Protein AF-A0A8T4JG87-F1 (afdb_monomer_lite)

Foldseek 3Di:
DQDPVNLVVVLVVQLVVLVVVLVVCVVVVHDNVVSVVVSVVSNVVSVVVSVVVVVVVVVVVVVVVVVVVVVVVPDDDDDDDDPDPPPVVVVVVVVVVVVVVVVVVVVVVVVVVVVVVVVPPVVVVVVVVVVVVVVVVVVVVVVVVVVVVVVVVVVVVVVVVVVVVVVVVVVVVVVVVVVVVVVVVVVVVVVVVVVVVVVVVVVVVVVPD

Radius of gyration: 53.45 Å; chains: 1; bounding box: 125×51×147 Å

pLDDT: mean 77.95, std 14.45, range [36.31, 95.88]

Structure (mmCIF, N/CA/C/O backbone):
data_AF-A0A8T4JG87-F1
#
_entry.id   AF-A0A8T4JG87-F1
#
loop_
_atom_site.group_PDB
_atom_site.id
_atom_site.type_symbol
_atom_site.label_atom_id
_atom_site.label_alt_id
_atom_site.label_comp_id
_atom_site.label_asym_id
_atom_site.label_entity_id
_atom_site.label_seq_id
_atom_site.pdbx_PDB_ins_code
_atom_site.Cartn_x
_atom_site.Cartn_y
_atom_site.Cartn_z
_atom_site.occupancy
_atom_site.B_iso_or_equiv
_atom_site.auth_seq_id
_atom_site.auth_comp_id
_atom_site.auth_asym_id
_atom_site.auth_atom_id
_atom_site.pdbx_PDB_model_num
ATOM 1 N N . MET A 1 1 ? -28.260 -13.751 35.142 1.00 73.94 1 MET A N 1
ATOM 2 C CA . MET A 1 1 ? -27.152 -13.097 34.412 1.00 73.94 1 MET A CA 1
ATOM 3 C C . MET A 1 1 ? -27.281 -13.589 32.989 1.00 73.94 1 MET A C 1
ATOM 5 O O . MET A 1 1 ? -27.397 -14.799 32.862 1.00 73.94 1 MET A O 1
ATOM 9 N N . GLU A 1 2 ? -27.329 -12.703 31.992 1.00 79.88 2 GLU A N 1
ATOM 10 C CA . GLU A 1 2 ? -27.481 -13.132 30.592 1.00 79.88 2 GLU A CA 1
ATOM 11 C C . GLU A 1 2 ? -26.345 -14.099 30.206 1.00 79.88 2 GLU A C 1
ATOM 13 O O . GLU A 1 2 ? -25.197 -13.883 30.621 1.00 79.88 2 GLU A O 1
ATOM 18 N N . THR A 1 3 ? -26.649 -15.174 29.477 1.00 89.06 3 THR A N 1
ATOM 19 C CA . THR A 1 3 ? -25.626 -16.069 28.904 1.00 89.06 3 THR A CA 1
ATOM 20 C C . THR A 1 3 ? -25.029 -15.462 27.633 1.00 89.06 3 THR A C 1
ATOM 22 O O . THR A 1 3 ? -25.531 -14.471 27.107 1.00 89.06 3 THR A O 1
ATOM 25 N N . ILE A 1 4 ? -23.915 -16.020 27.142 1.00 88.44 4 ILE A N 1
ATOM 26 C CA . ILE A 1 4 ? -23.338 -15.548 25.874 1.00 88.44 4 ILE A CA 1
ATOM 27 C C . ILE A 1 4 ? -24.292 -15.820 24.703 1.00 88.44 4 ILE A C 1
ATOM 29 O O . ILE A 1 4 ? -24.484 -14.942 23.872 1.00 88.44 4 ILE A O 1
ATOM 33 N N . GLU A 1 5 ? -24.961 -16.973 24.733 1.00 90.69 5 GLU A N 1
ATOM 34 C CA . GLU A 1 5 ? -25.975 -17.396 23.763 1.00 90.69 5 GLU A CA 1
ATOM 35 C C . GLU A 1 5 ? -27.157 -16.420 23.750 1.00 90.69 5 GLU A C 1
ATOM 37 O O . GLU A 1 5 ? -27.532 -15.925 22.697 1.00 90.69 5 GLU A O 1
ATOM 42 N N . GLU A 1 6 ? -27.672 -16.018 24.917 1.00 90.62 6 GLU A N 1
ATOM 43 C CA . GLU A 1 6 ? -28.763 -15.036 25.008 1.00 90.62 6 GLU A CA 1
ATOM 44 C C . GLU A 1 6 ? -28.371 -13.652 24.454 1.00 90.62 6 GLU A C 1
ATOM 46 O O . GLU A 1 6 ? -29.214 -12.928 23.916 1.00 90.62 6 GLU A O 1
ATOM 51 N N . ILE A 1 7 ? -27.098 -13.257 24.587 1.00 89.94 7 ILE A N 1
ATOM 52 C CA . ILE A 1 7 ? -26.582 -11.986 24.055 1.00 89.94 7 ILE A CA 1
ATOM 53 C C . ILE A 1 7 ? -26.442 -12.057 22.528 1.00 89.94 7 ILE A C 1
ATOM 55 O O . ILE A 1 7 ? -26.769 -11.080 21.849 1.00 89.94 7 ILE A O 1
ATOM 59 N N . GLU A 1 8 ? -25.972 -13.187 21.998 1.00 90.12 8 GLU A N 1
ATOM 60 C CA . GLU A 1 8 ? -25.864 -13.441 20.557 1.00 90.12 8 GLU A CA 1
ATOM 61 C C . GLU A 1 8 ? -27.253 -13.532 19.913 1.00 90.12 8 GLU A C 1
ATOM 63 O O . GLU A 1 8 ? -27.534 -12.772 18.990 1.00 90.12 8 GLU A O 1
ATOM 68 N N . GLU A 1 9 ? -28.175 -14.316 20.476 1.00 93.12 9 GLU A N 1
ATOM 69 C CA . GLU A 1 9 ? -29.567 -14.417 20.012 1.00 93.12 9 GLU A CA 1
ATOM 70 C C . GLU A 1 9 ? -30.310 -13.076 20.059 1.00 93.12 9 GLU A C 1
ATOM 72 O O . GLU A 1 9 ? -31.199 -12.799 19.248 1.00 93.12 9 GLU A O 1
ATOM 77 N N . PHE A 1 10 ? -30.016 -12.232 21.053 1.00 93.00 10 PHE A N 1
ATOM 78 C CA . PHE A 1 10 ? -30.568 -10.882 21.100 1.00 93.00 10 PHE A CA 1
ATOM 79 C C . PHE A 1 10 ? -30.046 -10.036 19.935 1.00 93.00 10 PHE A C 1
ATOM 81 O O . PHE A 1 10 ? -30.825 -9.324 19.305 1.00 93.00 10 PHE A O 1
ATOM 88 N N . TYR A 1 11 ? -28.744 -10.110 19.652 1.00 92.50 11 TYR A N 1
ATOM 89 C CA . TYR A 1 11 ? -28.126 -9.356 18.567 1.00 92.50 11 TYR A CA 1
ATOM 90 C C . TYR A 1 11 ? -28.608 -9.833 17.196 1.00 92.50 11 TYR A C 1
ATOM 92 O O . TYR A 1 11 ? -28.991 -9.005 16.377 1.00 92.50 11 TYR A O 1
ATOM 100 N N . GLU A 1 12 ? -28.682 -11.143 16.967 1.00 93.62 12 GLU A N 1
ATOM 101 C CA . GLU A 1 12 ? -29.196 -11.715 15.718 1.00 93.62 12 GLU A CA 1
ATOM 102 C C . GLU A 1 12 ? -30.630 -11.259 15.435 1.00 93.62 12 GLU A C 1
ATOM 104 O O . GLU A 1 12 ? -30.904 -10.729 14.359 1.00 93.62 12 GLU A O 1
ATOM 109 N N . ARG A 1 13 ? -31.525 -11.343 16.428 1.00 94.81 13 ARG A N 1
ATOM 110 C CA . ARG A 1 13 ? -32.905 -10.845 16.289 1.00 94.81 13 ARG A CA 1
ATOM 111 C C . ARG A 1 13 ? -32.970 -9.349 15.992 1.00 94.81 13 ARG A C 1
ATOM 113 O O . ARG A 1 13 ? -33.841 -8.909 15.245 1.00 94.81 13 ARG A O 1
ATOM 120 N N . ASP A 1 14 ? -32.087 -8.558 16.592 1.00 94.12 14 ASP A N 1
ATOM 121 C CA . ASP A 1 14 ? -32.042 -7.113 16.368 1.00 94.12 14 ASP A CA 1
ATOM 122 C C . ASP A 1 14 ? -31.595 -6.797 14.931 1.00 94.12 14 ASP A C 1
ATOM 124 O O . ASP A 1 14 ? -32.221 -5.980 14.258 1.00 94.12 14 ASP A O 1
ATOM 128 N N . ILE A 1 15 ? -30.589 -7.512 14.414 1.00 94.88 15 ILE A N 1
ATOM 129 C CA . ILE A 1 15 ? -30.143 -7.400 13.018 1.00 94.88 15 ILE A CA 1
ATOM 130 C C . ILE A 1 15 ? -31.241 -7.835 12.046 1.00 94.88 15 ILE A C 1
ATOM 132 O O . ILE A 1 15 ? -31.547 -7.089 11.118 1.00 94.88 15 ILE A O 1
ATOM 136 N N . GLU A 1 16 ? -31.901 -8.970 12.285 1.00 95.31 16 GLU A N 1
ATOM 137 C CA . GLU A 1 16 ? -33.008 -9.431 11.439 1.00 95.31 16 GLU A CA 1
ATOM 138 C C . GLU A 1 16 ? -34.152 -8.412 11.361 1.00 95.31 16 GLU A C 1
ATOM 140 O O . GLU A 1 16 ? -34.754 -8.220 10.302 1.00 95.31 16 GLU A O 1
ATOM 145 N N . ASN A 1 17 ? -34.470 -7.747 12.473 1.00 95.88 17 ASN A N 1
ATOM 146 C CA . ASN A 1 17 ? -35.497 -6.709 12.496 1.00 95.88 17 ASN A CA 1
ATOM 147 C C . ASN A 1 17 ? -35.063 -5.464 11.712 1.00 95.88 17 ASN A C 1
ATOM 149 O O . ASN A 1 17 ? -35.873 -4.885 10.987 1.00 95.88 17 ASN A O 1
ATOM 153 N N . ILE A 1 18 ? -33.791 -5.072 11.825 1.00 94.94 18 ILE A N 1
ATOM 154 C CA . ILE A 1 18 ? -33.221 -3.950 11.071 1.00 94.94 18 ILE A CA 1
ATOM 155 C C . ILE A 1 18 ? -33.224 -4.252 9.564 1.00 94.94 18 ILE A C 1
ATOM 157 O O . ILE A 1 18 ? -33.572 -3.376 8.769 1.00 94.94 18 ILE A O 1
ATOM 161 N N . ASP A 1 19 ? -32.896 -5.484 9.172 1.00 93.50 19 ASP A N 1
ATOM 162 C CA . ASP A 1 19 ? -32.931 -5.940 7.781 1.00 93.50 19 ASP A CA 1
ATOM 163 C C . ASP A 1 19 ? -34.359 -5.931 7.228 1.00 93.50 19 ASP A C 1
ATOM 165 O O . ASP A 1 19 ? -34.602 -5.379 6.152 1.00 93.50 19 ASP A O 1
ATOM 169 N N . LYS A 1 20 ? -35.327 -6.480 7.975 1.00 94.56 20 LYS A N 1
ATOM 170 C CA . LYS A 1 20 ? -36.750 -6.453 7.594 1.00 94.56 20 LYS A CA 1
ATOM 171 C C . LYS A 1 20 ? -37.236 -5.028 7.361 1.00 94.56 20 LYS A C 1
ATOM 173 O O . LYS A 1 20 ? -37.809 -4.745 6.312 1.00 94.56 20 LYS A O 1
ATOM 178 N N . GLU A 1 21 ? -36.944 -4.120 8.289 1.00 92.44 21 GLU A N 1
ATOM 179 C CA . GLU A 1 21 ? -37.338 -2.718 8.166 1.00 92.44 21 GLU A CA 1
ATOM 180 C C . GLU A 1 21 ? -36.670 -2.034 6.963 1.00 92.44 21 GLU A C 1
ATOM 182 O O . GLU A 1 21 ? -37.301 -1.236 6.273 1.00 92.44 21 GLU A O 1
ATOM 187 N N . PHE A 1 22 ? -35.411 -2.364 6.665 1.00 93.81 22 PHE A N 1
ATOM 188 C CA . PHE A 1 22 ? -34.720 -1.853 5.482 1.00 93.81 22 PHE A CA 1
ATOM 189 C C . PHE A 1 22 ? -35.386 -2.313 4.181 1.00 93.81 22 PHE A C 1
ATOM 191 O O . PHE A 1 22 ? -35.609 -1.497 3.283 1.00 93.81 22 PHE A O 1
ATOM 198 N N . PHE A 1 23 ? -35.737 -3.597 4.077 1.00 92.00 23 PHE A N 1
ATOM 199 C CA . PHE A 1 23 ? -36.438 -4.123 2.906 1.00 92.00 23 PHE A CA 1
ATOM 200 C C . PHE A 1 23 ? -37.853 -3.552 2.767 1.00 92.00 23 PHE A C 1
ATOM 202 O O . PHE A 1 23 ? -38.273 -3.242 1.652 1.00 92.00 23 PHE A O 1
ATOM 209 N N . GLU A 1 24 ? -38.574 -3.361 3.871 1.00 93.69 24 GLU A N 1
ATOM 210 C CA . GLU A 1 24 ? -39.881 -2.697 3.871 1.00 93.69 24 GLU A CA 1
ATOM 211 C C . GLU A 1 24 ? -39.778 -1.230 3.439 1.00 93.69 24 GLU A C 1
ATOM 213 O O . GLU A 1 24 ? -40.570 -0.770 2.617 1.00 93.69 24 GLU A O 1
ATOM 218 N N . ASP A 1 25 ? -38.780 -0.497 3.936 1.00 91.19 25 ASP A N 1
ATOM 219 C CA . ASP A 1 25 ? -38.540 0.896 3.557 1.00 91.19 25 ASP A CA 1
ATOM 220 C C . ASP A 1 25 ? -38.193 1.020 2.061 1.00 91.19 25 ASP A C 1
ATOM 222 O O . ASP A 1 25 ? -38.669 1.945 1.402 1.00 91.19 25 ASP A O 1
ATOM 226 N N . LEU A 1 26 ? -37.433 0.070 1.498 1.00 89.88 26 LEU A N 1
ATOM 227 C CA . LEU A 1 26 ? -37.159 0.010 0.056 1.00 89.88 26 LEU A CA 1
ATOM 228 C C . LEU A 1 26 ? -38.390 -0.361 -0.779 1.00 89.88 26 LEU A C 1
ATOM 230 O O . LEU A 1 26 ? -38.543 0.154 -1.883 1.00 89.88 26 LEU A O 1
ATOM 234 N N . LYS A 1 27 ? -39.256 -1.249 -0.278 1.00 90.44 27 LYS A N 1
ATOM 235 C CA . LYS A 1 27 ? -40.484 -1.672 -0.971 1.00 90.44 27 LYS A CA 1
ATOM 236 C C . LYS A 1 27 ? -41.539 -0.565 -1.018 1.00 90.44 27 LYS A C 1
ATOM 238 O O . LYS A 1 27 ? -42.327 -0.517 -1.954 1.00 90.44 27 LYS A O 1
ATOM 243 N N . ASN A 1 28 ? -41.550 0.313 -0.019 1.00 90.25 28 ASN A N 1
ATOM 244 C CA . ASN A 1 28 ? -42.475 1.442 0.084 1.00 90.25 28 ASN A CA 1
ATOM 245 C C . ASN A 1 28 ? -41.984 2.702 -0.664 1.00 90.25 28 ASN A C 1
ATOM 247 O O . ASN A 1 28 ? -42.382 3.808 -0.302 1.00 90.25 28 ASN A O 1
ATOM 251 N N . ASP A 1 29 ? -41.088 2.550 -1.651 1.00 82.19 29 ASP A N 1
ATOM 252 C CA . ASP A 1 29 ? -40.513 3.627 -2.475 1.00 82.19 29 ASP A CA 1
ATOM 253 C C . ASP A 1 29 ? -39.937 4.816 -1.675 1.00 82.19 29 ASP A C 1
ATOM 255 O O . ASP A 1 29 ? -39.902 5.957 -2.147 1.00 82.19 29 ASP A O 1
ATOM 259 N N . LYS A 1 30 ? -39.445 4.579 -0.448 1.00 83.56 30 LYS A N 1
ATOM 260 C CA . LYS A 1 30 ? -38.730 5.620 0.306 1.00 83.56 30 LYS A CA 1
ATOM 261 C C . LYS A 1 30 ? -37.400 5.932 -0.372 1.00 83.56 30 LYS A C 1
ATOM 263 O O . LYS A 1 30 ? -36.766 5.056 -0.963 1.00 83.56 30 LYS A O 1
ATOM 268 N N . ASP A 1 31 ? -36.942 7.179 -0.240 1.00 90.44 31 ASP A N 1
ATOM 269 C CA . ASP A 1 31 ? -35.676 7.602 -0.836 1.00 90.44 31 ASP A CA 1
ATOM 270 C C . ASP A 1 31 ? -34.526 6.688 -0.391 1.00 90.44 31 ASP A C 1
ATOM 272 O O . ASP A 1 31 ? -34.190 6.583 0.793 1.00 90.44 31 ASP A O 1
ATOM 276 N N . ARG A 1 32 ? -33.894 6.046 -1.375 1.00 86.31 32 ARG A N 1
ATOM 277 C CA . ARG A 1 32 ? -32.877 5.015 -1.161 1.00 86.31 32 ARG A CA 1
ATOM 278 C C . ARG A 1 32 ? -31.716 5.518 -0.306 1.00 86.31 32 ARG A C 1
ATOM 280 O O . ARG A 1 32 ? -31.177 4.751 0.490 1.00 86.31 32 ARG A O 1
ATOM 287 N N . ASN A 1 33 ? -31.329 6.786 -0.446 1.00 88.00 33 ASN A N 1
ATOM 288 C CA . ASN A 1 33 ? -30.220 7.341 0.325 1.00 88.00 33 ASN A CA 1
ATOM 289 C C . ASN A 1 33 ? -30.600 7.511 1.798 1.00 88.00 33 ASN A C 1
ATOM 291 O O . ASN A 1 33 ? -29.831 7.099 2.668 1.00 88.00 33 ASN A O 1
ATOM 295 N N . THR A 1 34 ? -31.791 8.040 2.090 1.00 89.19 34 THR A N 1
ATOM 296 C CA . THR A 1 34 ? -32.286 8.139 3.474 1.00 89.19 34 THR A CA 1
ATOM 297 C C . THR A 1 34 ? -32.433 6.770 4.140 1.00 89.19 34 THR A C 1
ATOM 299 O O . THR A 1 34 ? -31.994 6.593 5.279 1.00 89.19 34 THR A O 1
ATOM 302 N N . THR A 1 35 ? -32.944 5.775 3.413 1.00 89.50 35 THR A N 1
ATOM 303 C CA . THR A 1 35 ? -33.118 4.400 3.902 1.00 89.50 35 THR A CA 1
ATOM 304 C C . THR A 1 35 ? -31.775 3.737 4.223 1.00 89.50 35 THR A C 1
ATOM 306 O O . THR A 1 35 ? -31.617 3.124 5.279 1.00 89.50 35 THR A O 1
ATOM 309 N N . VAL A 1 36 ? -30.757 3.924 3.374 1.00 89.94 36 VAL A N 1
ATOM 310 C CA . VAL A 1 36 ? -29.397 3.407 3.619 1.00 89.94 36 VAL A CA 1
ATOM 311 C C . VAL A 1 36 ? -28.727 4.087 4.817 1.00 89.94 36 VAL A C 1
ATOM 313 O O . VAL A 1 36 ? -28.018 3.421 5.574 1.00 89.94 36 VAL A O 1
ATOM 316 N N . ILE A 1 37 ? -28.923 5.397 5.006 1.00 92.00 37 ILE A N 1
ATOM 317 C CA . ILE A 1 37 ? -28.381 6.123 6.168 1.00 92.00 37 ILE A CA 1
ATOM 318 C C . ILE A 1 37 ? -29.024 5.596 7.455 1.00 92.00 37 ILE A C 1
ATOM 320 O O . ILE A 1 37 ? -28.312 5.176 8.366 1.00 92.00 37 ILE A O 1
ATOM 324 N N . LYS A 1 38 ? -30.358 5.519 7.485 1.00 92.69 38 LYS A N 1
ATOM 325 C CA . LYS A 1 38 ? -31.128 5.008 8.625 1.00 92.69 38 LYS A CA 1
ATOM 326 C C . LYS A 1 38 ? -30.732 3.573 8.992 1.00 92.69 38 LYS A C 1
ATOM 328 O O . LYS A 1 38 ? -30.542 3.275 10.169 1.00 92.69 38 LYS A O 1
ATOM 333 N N . TYR A 1 39 ? -30.547 2.706 7.999 1.00 92.94 39 TYR A N 1
ATOM 334 C CA . TYR A 1 39 ? -30.075 1.333 8.197 1.00 92.94 39 TYR A CA 1
ATOM 335 C C . TYR A 1 39 ? -28.691 1.281 8.859 1.00 92.94 39 TYR A C 1
ATOM 337 O O . TYR A 1 39 ? -28.497 0.591 9.860 1.00 92.94 39 TYR A O 1
ATOM 345 N N . LYS A 1 40 ? -27.733 2.070 8.357 1.00 93.56 40 LYS A N 1
ATOM 346 C CA . LYS A 1 40 ? -26.382 2.143 8.935 1.00 93.56 40 LYS A CA 1
ATOM 347 C C . LYS A 1 40 ? -26.389 2.649 10.375 1.00 93.56 40 LYS A C 1
ATOM 349 O O . LYS A 1 40 ? -25.645 2.121 11.202 1.00 93.56 40 LYS A O 1
ATOM 354 N N . ASP A 1 41 ? -27.216 3.645 10.678 1.00 94.75 41 ASP A N 1
ATOM 355 C CA . ASP A 1 41 ? -27.332 4.186 12.033 1.00 94.75 41 ASP A CA 1
ATOM 356 C C . ASP A 1 41 ? -27.914 3.151 13.005 1.00 94.75 41 ASP A C 1
ATOM 358 O O . ASP A 1 41 ? -27.378 2.966 14.102 1.00 94.75 41 ASP A O 1
ATOM 362 N N . LYS A 1 42 ? -28.937 2.402 12.576 1.00 93.94 42 LYS A N 1
ATOM 363 C CA . LYS A 1 42 ? -29.530 1.314 13.367 1.00 93.94 42 LYS A CA 1
ATOM 364 C C . LYS A 1 42 ? -28.557 0.164 13.611 1.00 93.94 42 LYS A C 1
ATOM 366 O O . LYS A 1 42 ? -28.389 -0.246 14.759 1.00 93.94 42 LYS A O 1
ATOM 371 N N . LEU A 1 43 ? -27.826 -0.280 12.586 1.00 94.06 43 LEU A N 1
ATOM 372 C CA . LEU A 1 43 ? -26.763 -1.281 12.742 1.00 94.06 43 LEU A CA 1
ATOM 373 C C . LEU A 1 43 ? -25.688 -0.831 13.735 1.00 94.06 43 LEU A C 1
ATOM 375 O O . LEU A 1 43 ? -25.208 -1.616 14.555 1.00 94.06 43 LEU A O 1
ATOM 379 N N . LYS A 1 44 ? -25.290 0.442 13.680 1.00 95.06 44 LYS A N 1
ATOM 380 C CA . LYS A 1 44 ? -24.300 0.995 14.608 1.00 95.06 44 LYS A CA 1
ATOM 381 C C . LYS A 1 44 ? -24.821 0.989 16.046 1.00 95.06 44 LYS A C 1
ATOM 383 O O . LYS A 1 44 ? -24.069 0.671 16.966 1.00 95.06 44 LYS A O 1
ATOM 388 N N . GLN A 1 45 ? -26.093 1.325 16.246 1.00 94.31 45 GLN A N 1
ATOM 389 C CA . GLN A 1 45 ? -26.723 1.304 17.563 1.00 94.31 45 GLN A CA 1
ATOM 390 C C . GLN A 1 45 ? -26.843 -0.121 18.120 1.00 94.31 45 GLN A C 1
ATOM 392 O O . GLN A 1 45 ? -26.522 -0.334 19.291 1.00 94.31 45 GLN A O 1
ATOM 397 N N . SER A 1 46 ? -27.224 -1.088 17.283 1.00 93.94 46 SER A N 1
ATOM 398 C CA . SER A 1 46 ? -27.292 -2.505 17.654 1.00 93.94 46 SER A CA 1
ATOM 399 C C . SER A 1 46 ? -25.925 -3.043 18.095 1.00 93.94 46 SER A C 1
ATOM 401 O O . SER A 1 46 ? -25.784 -3.567 19.202 1.00 93.94 46 SER A O 1
ATOM 403 N N . ASN A 1 47 ? -24.873 -2.770 17.312 1.00 92.31 47 ASN A N 1
ATOM 404 C CA . ASN A 1 47 ? -23.491 -3.128 17.656 1.00 92.31 47 ASN A CA 1
ATOM 405 C C . ASN A 1 47 ? -23.046 -2.552 19.009 1.00 92.31 47 ASN A C 1
ATOM 407 O O . ASN A 1 47 ? -22.493 -3.264 19.846 1.00 92.31 47 ASN A O 1
ATOM 411 N N . LEU A 1 48 ? -23.323 -1.270 19.268 1.00 93.88 48 LEU A N 1
ATOM 412 C CA . LEU A 1 48 ? -22.984 -0.641 20.549 1.00 93.88 48 LEU A CA 1
ATOM 413 C C . LEU A 1 48 ? -23.718 -1.288 21.731 1.00 93.88 48 LEU A C 1
ATOM 415 O O . LEU A 1 48 ? -23.176 -1.358 22.837 1.00 93.88 48 LEU A O 1
ATOM 419 N N . ASN A 1 49 ? -24.956 -1.736 21.527 1.00 93.25 49 ASN A N 1
ATOM 420 C CA . ASN A 1 49 ? -25.719 -2.434 22.556 1.00 93.25 49 ASN A CA 1
ATOM 421 C C . ASN A 1 49 ? -25.148 -3.831 22.823 1.00 93.25 49 ASN A C 1
ATOM 423 O O . ASN A 1 49 ? -24.991 -4.198 23.991 1.00 9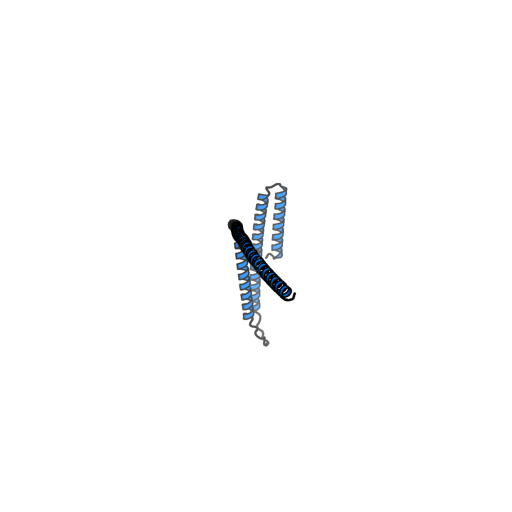3.25 49 ASN A O 1
ATOM 427 N N . TYR A 1 50 ? -24.778 -4.561 21.770 1.00 92.38 50 TYR A N 1
ATOM 428 C CA . TYR A 1 50 ? -24.103 -5.852 21.870 1.00 92.38 50 TYR A CA 1
ATOM 429 C C . TYR A 1 50 ? -22.778 -5.744 22.637 1.00 92.38 50 TYR A C 1
ATOM 431 O O . TYR A 1 50 ? -22.594 -6.420 23.649 1.00 92.38 50 TYR A O 1
ATOM 439 N N . GLU A 1 51 ? -21.900 -4.809 22.259 1.00 90.69 51 GLU A N 1
ATOM 440 C CA . GLU A 1 51 ? -20.618 -4.586 22.943 1.00 90.69 51 GLU A CA 1
ATOM 441 C C . GLU A 1 51 ? -20.797 -4.274 24.436 1.00 90.69 51 GLU A C 1
ATOM 443 O O . GLU A 1 51 ? -20.051 -4.773 25.284 1.00 90.69 51 GLU A O 1
ATOM 448 N N . LYS A 1 52 ? -21.814 -3.475 24.790 1.00 93.81 52 LYS A N 1
ATOM 449 C CA . LYS A 1 52 ? -22.132 -3.165 26.192 1.00 93.81 52 LYS A CA 1
ATOM 450 C C . LYS A 1 52 ? -22.571 -4.405 26.969 1.00 93.81 52 LYS A C 1
ATOM 452 O O . LYS A 1 52 ? -22.133 -4.578 28.109 1.00 93.81 52 LYS A O 1
ATOM 457 N N . ARG A 1 53 ? -23.443 -5.242 26.396 1.00 91.81 53 ARG A N 1
ATOM 458 C CA . ARG A 1 53 ? -23.922 -6.478 27.040 1.00 91.81 53 ARG A CA 1
ATOM 459 C C . ARG A 1 53 ? -22.789 -7.486 27.202 1.00 91.81 53 ARG A C 1
ATOM 461 O O . ARG A 1 53 ? -22.537 -7.942 28.318 1.00 91.81 53 ARG A O 1
ATOM 468 N N . LEU A 1 54 ? -22.016 -7.711 26.142 1.00 91.56 54 LEU A N 1
ATOM 469 C CA . LEU A 1 54 ? -20.845 -8.583 26.165 1.00 91.56 54 LEU A CA 1
ATOM 470 C C . LEU A 1 54 ? -19.800 -8.101 27.183 1.00 91.56 54 LEU A C 1
ATOM 472 O O . LEU A 1 54 ? -19.274 -8.887 27.971 1.00 91.56 54 LEU A O 1
ATOM 476 N N . GLY A 1 55 ? -19.544 -6.793 27.247 1.00 90.12 55 GLY A N 1
ATOM 477 C CA . GLY A 1 55 ? -18.643 -6.203 28.237 1.00 90.12 55 GLY A CA 1
ATOM 478 C C . GLY A 1 55 ? -19.091 -6.455 29.681 1.00 90.12 55 GLY A C 1
ATOM 479 O O . GLY A 1 55 ? -18.265 -6.785 30.538 1.00 90.12 55 GLY A O 1
ATOM 480 N N . LYS A 1 56 ? -20.397 -6.354 29.968 1.00 90.56 56 LYS A N 1
ATOM 481 C CA . LYS A 1 56 ? -20.958 -6.700 31.287 1.00 90.56 56 LYS A CA 1
ATOM 482 C C . LYS A 1 56 ? -20.779 -8.187 31.599 1.00 90.56 56 LYS A C 1
ATOM 484 O O . LYS A 1 56 ? -20.335 -8.515 32.701 1.00 90.56 56 LYS A O 1
ATOM 489 N N . PHE A 1 57 ? -21.058 -9.062 30.633 1.00 91.75 57 PHE A N 1
ATOM 490 C CA . PHE A 1 57 ? -20.878 -10.508 30.771 1.00 91.75 57 PHE A CA 1
ATOM 491 C C . PHE A 1 57 ? -19.426 -10.887 31.093 1.00 91.75 57 PHE A C 1
ATOM 493 O O . PHE A 1 57 ? -19.156 -11.572 32.083 1.00 91.75 57 PHE A O 1
ATOM 500 N N . LEU A 1 58 ? -18.467 -10.367 30.323 1.00 88.56 58 LEU A N 1
ATOM 501 C CA . LEU A 1 58 ? -17.043 -10.639 30.522 1.00 88.56 58 LEU A CA 1
ATOM 502 C C . LEU A 1 58 ? -16.534 -10.123 31.873 1.00 88.56 58 LEU A C 1
ATOM 504 O O . LEU A 1 58 ? -15.774 -10.812 32.559 1.00 88.56 58 LEU A O 1
ATOM 508 N N . ASN A 1 59 ? -16.970 -8.932 32.291 1.00 88.38 59 ASN A N 1
ATOM 509 C CA . ASN A 1 59 ? -16.605 -8.379 33.595 1.00 88.38 59 ASN A CA 1
ATOM 510 C C . ASN A 1 59 ? -17.124 -9.244 34.746 1.00 88.38 59 ASN A C 1
ATOM 512 O O . ASN A 1 59 ? -16.396 -9.491 35.712 1.00 88.38 59 ASN A O 1
ATOM 516 N N . TYR A 1 60 ? -18.347 -9.756 34.624 1.00 87.81 60 TYR A N 1
ATOM 517 C CA . TYR A 1 60 ? -18.906 -10.674 35.603 1.00 87.81 60 TYR A CA 1
ATOM 518 C C . TYR A 1 60 ? -18.142 -11.996 35.645 1.00 87.81 60 TYR A C 1
ATOM 520 O O . TYR A 1 60 ? -17.677 -12.372 36.720 1.00 87.81 60 TYR A O 1
ATOM 528 N N . LYS A 1 61 ? -17.887 -12.643 34.499 1.00 85.69 61 LYS A N 1
ATOM 529 C CA . LYS A 1 61 ? -17.093 -13.884 34.438 1.00 85.69 61 LYS A CA 1
ATOM 530 C C . LYS A 1 61 ? -15.698 -13.707 35.031 1.00 85.69 61 LYS A C 1
ATOM 532 O O . LYS A 1 61 ? -15.229 -14.543 35.801 1.00 85.69 61 LYS A O 1
ATOM 537 N N . LYS A 1 62 ? -15.052 -12.570 34.765 1.00 84.88 62 LYS A N 1
ATOM 538 C CA . LYS A 1 62 ? -13.765 -12.216 35.380 1.00 84.88 62 LYS A CA 1
ATOM 539 C C . LYS A 1 62 ? -13.866 -12.075 36.902 1.00 84.88 62 LYS A C 1
ATOM 541 O O . LYS A 1 62 ? -12.921 -12.426 37.609 1.00 84.88 62 LYS A O 1
A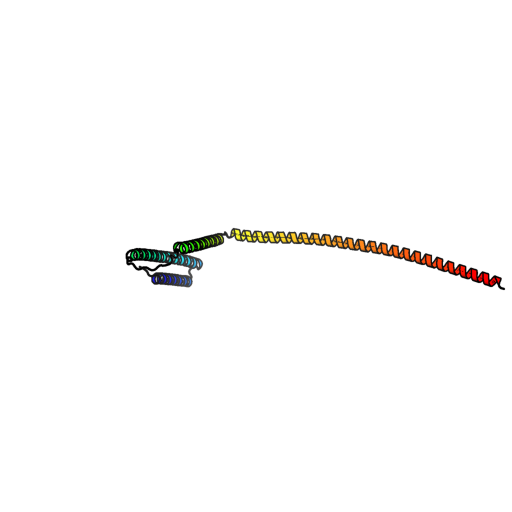TOM 546 N N . SER A 1 63 ? -14.982 -11.559 37.413 1.00 79.88 63 SER A N 1
ATOM 547 C CA . SER A 1 63 ? -15.228 -11.438 38.852 1.00 79.88 63 SER A CA 1
ATOM 548 C C . SER A 1 63 ? -15.518 -12.793 39.515 1.00 79.88 63 SER A C 1
ATOM 550 O O . SER A 1 63 ? -14.968 -13.061 40.584 1.00 79.88 63 SER A O 1
ATOM 552 N N . GLU A 1 64 ? -16.270 -13.684 38.857 1.00 77.44 64 GLU A N 1
ATOM 553 C CA . GLU A 1 64 ? -16.489 -15.069 39.303 1.00 77.44 64 GLU A CA 1
ATOM 554 C C . GLU A 1 64 ? -15.165 -15.837 39.396 1.00 77.44 64 GLU A C 1
ATOM 556 O O . GLU A 1 64 ? -14.872 -16.454 40.420 1.00 77.44 64 GLU A O 1
ATOM 561 N N . LEU A 1 65 ? -14.307 -15.719 38.375 1.00 70.69 65 LEU A N 1
ATOM 562 C CA . LEU A 1 65 ? -12.987 -16.360 38.348 1.00 70.69 65 LEU A CA 1
ATOM 563 C C . LEU A 1 65 ? -12.049 -15.863 39.460 1.00 70.69 65 LEU A C 1
ATOM 565 O O . LEU A 1 65 ? -11.202 -16.613 39.944 1.00 70.69 65 LEU A O 1
ATOM 569 N N . LYS A 1 66 ? -12.174 -14.601 39.886 1.00 69.56 66 LYS A N 1
ATOM 570 C CA . LYS A 1 66 ? -11.410 -14.078 41.032 1.00 69.56 66 LYS A CA 1
ATOM 571 C C . LYS A 1 66 ? -11.932 -14.622 42.363 1.00 69.56 66 LYS A C 1
ATOM 573 O O . LYS A 1 66 ? -11.130 -14.935 43.240 1.00 69.56 66 LYS A O 1
ATOM 578 N N . LYS A 1 67 ? -13.253 -14.768 42.509 1.00 66.94 67 LYS A N 1
ATOM 579 C CA . LYS A 1 67 ? -13.870 -15.342 43.715 1.00 66.94 67 LYS A CA 1
ATOM 580 C C . LYS A 1 67 ? -13.517 -16.824 43.884 1.00 66.94 67 LYS A C 1
ATOM 582 O O . LYS A 1 67 ? -13.153 -17.225 44.986 1.00 66.94 67 LYS A O 1
ATOM 587 N N . SER A 1 68 ? -13.517 -17.607 42.803 1.00 57.41 68 SER A N 1
ATOM 588 C CA . SER A 1 68 ? -13.135 -19.027 42.852 1.00 57.41 68 SER A CA 1
ATOM 589 C C . SER A 1 68 ? -11.649 -19.250 43.173 1.00 57.41 68 SER A C 1
ATOM 591 O O . SER A 1 68 ? -11.310 -20.204 43.874 1.00 57.41 68 SER A O 1
ATOM 593 N N . LYS A 1 69 ? -10.751 -18.346 42.748 1.00 58.81 69 LYS A N 1
ATOM 594 C CA . LYS A 1 69 ? -9.325 -18.393 43.126 1.00 58.81 69 LYS A CA 1
ATOM 595 C C . LYS A 1 69 ? -9.093 -18.126 44.619 1.00 58.81 69 LYS A C 1
ATOM 597 O O . LYS A 1 69 ? -8.279 -18.817 45.222 1.00 58.81 69 LYS A O 1
ATOM 602 N N . ASN A 1 70 ? -9.846 -17.209 45.228 1.00 52.72 70 ASN A N 1
ATOM 603 C CA . ASN A 1 70 ? -9.735 -16.914 46.664 1.00 52.72 70 ASN A CA 1
ATOM 604 C C . ASN A 1 70 ? -10.335 -18.006 47.572 1.00 52.72 70 ASN A C 1
ATOM 606 O O . ASN A 1 70 ? -9.988 -18.075 48.748 1.00 52.72 70 ASN A O 1
ATOM 610 N N . GLN A 1 71 ? -11.213 -18.873 47.055 1.00 51.00 71 GLN A N 1
ATOM 611 C CA . GLN A 1 71 ? -11.717 -20.038 47.798 1.00 51.00 71 GLN A CA 1
ATOM 612 C C . GLN A 1 71 ? -10.746 -21.229 47.777 1.00 51.00 71 GLN A C 1
ATOM 614 O O . GLN A 1 71 ? -10.664 -21.958 48.763 1.00 51.00 71 GLN A O 1
ATOM 619 N N . LYS A 1 72 ? -9.955 -21.409 46.707 1.00 48.25 72 LYS A N 1
ATOM 620 C CA . LYS A 1 72 ? -8.947 -22.485 46.633 1.00 48.25 72 LYS A CA 1
ATOM 621 C C . LYS A 1 72 ? -7.718 -22.255 47.520 1.00 48.25 72 LYS A C 1
ATOM 623 O O . LYS A 1 72 ? -7.070 -23.224 47.887 1.00 48.25 72 LYS A O 1
ATOM 628 N N . SER A 1 73 ? -7.420 -21.020 47.927 1.00 47.84 73 SER A N 1
ATOM 629 C CA . SER A 1 73 ? -6.287 -20.725 48.821 1.00 47.84 73 SER A CA 1
ATOM 630 C C . SER A 1 73 ? -6.568 -20.969 50.312 1.00 47.84 73 SER A C 1
ATOM 632 O O . SER A 1 73 ? -5.722 -20.634 51.135 1.00 47.84 73 SER A O 1
ATOM 634 N N . LYS A 1 74 ? -7.744 -21.501 50.686 1.00 44.09 74 LYS A N 1
ATOM 635 C CA . LYS A 1 74 ? -8.115 -21.740 52.096 1.00 44.09 74 LYS A CA 1
ATOM 636 C C . LYS A 1 74 ? -8.170 -23.217 52.505 1.00 44.09 74 LYS A C 1
ATOM 638 O O . LYS A 1 74 ? -8.207 -23.488 53.696 1.00 44.09 74 LYS A O 1
ATOM 643 N N . ASN A 1 75 ? -8.103 -24.148 51.551 1.00 48.62 75 ASN A N 1
ATOM 644 C CA . ASN A 1 75 ? -8.118 -25.590 51.811 1.00 48.62 75 ASN A CA 1
ATOM 645 C C . ASN A 1 75 ? -6.935 -26.263 51.108 1.00 48.62 75 ASN A C 1
ATOM 647 O O . ASN A 1 75 ? -7.103 -26.780 50.009 1.00 48.62 75 ASN A O 1
ATOM 651 N N . GLN A 1 76 ? -5.750 -26.228 51.718 1.00 44.28 76 GLN A N 1
ATOM 652 C CA . GLN A 1 76 ? -4.665 -27.182 51.453 1.00 44.28 76 GLN A CA 1
ATOM 653 C C . GLN A 1 76 ? -3.580 -27.015 52.525 1.00 44.28 76 GLN A C 1
ATOM 655 O O . GLN A 1 76 ? -2.574 -26.344 52.329 1.00 44.28 76 GLN A O 1
ATOM 660 N N . ASN A 1 77 ? -3.829 -27.615 53.685 1.00 43.81 77 ASN A N 1
ATOM 661 C CA . ASN A 1 77 ? -2.785 -28.047 54.602 1.00 43.81 77 ASN A CA 1
ATOM 662 C C . ASN A 1 77 ? -3.059 -29.528 54.832 1.00 43.81 77 ASN A C 1
ATOM 664 O O . ASN A 1 77 ? -3.984 -29.851 55.561 1.00 43.81 77 ASN A O 1
ATOM 668 N N . ASP A 1 78 ? -2.320 -30.392 54.143 1.00 36.31 78 ASP A N 1
ATOM 669 C CA . ASP A 1 78 ? -1.980 -31.714 54.653 1.00 36.31 78 ASP A CA 1
ATOM 670 C C . ASP A 1 78 ? -0.721 -32.221 53.948 1.00 36.31 78 ASP A C 1
ATOM 672 O O . ASP A 1 78 ? -0.552 -32.122 52.730 1.00 36.31 78 ASP A O 1
ATOM 676 N N . ASN A 1 79 ? 0.204 -32.682 54.784 1.00 46.28 79 ASN A N 1
ATOM 677 C CA . ASN A 1 79 ? 1.564 -33.077 54.466 1.00 46.28 79 ASN A CA 1
ATOM 678 C C . ASN A 1 79 ? 1.609 -34.360 53.631 1.00 46.28 79 ASN A C 1
ATOM 680 O O . ASN A 1 79 ? 1.099 -35.393 54.051 1.00 46.28 79 ASN A O 1
ATOM 684 N N . SER A 1 80 ? 2.364 -34.349 52.533 1.00 39.88 80 SER A N 1
ATOM 685 C CA . SER A 1 80 ? 3.198 -35.500 52.163 1.00 39.88 80 SER A CA 1
ATOM 686 C C . SER A 1 80 ? 4.336 -35.083 51.231 1.00 39.88 80 SER A C 1
ATOM 688 O O . SER A 1 80 ? 4.196 -34.252 50.335 1.00 39.88 80 SER A O 1
ATOM 690 N N . SER A 1 81 ? 5.508 -35.640 51.515 1.00 45.62 81 SER A N 1
ATOM 691 C CA . SER A 1 81 ? 6.785 -35.390 50.861 1.00 45.62 81 SER A CA 1
ATOM 692 C C . SER A 1 81 ? 6.797 -35.893 49.418 1.00 45.62 81 SER A C 1
ATOM 694 O O . SER A 1 81 ? 6.865 -37.096 49.176 1.00 45.62 81 SER A O 1
ATOM 696 N N . PHE A 1 82 ? 6.830 -34.965 48.463 1.00 37.66 82 PHE A N 1
ATOM 697 C CA . PHE A 1 82 ? 7.248 -35.234 47.092 1.00 37.66 82 PHE A CA 1
ATOM 698 C C . PHE A 1 82 ? 8.222 -34.137 46.661 1.00 37.66 82 PHE A C 1
ATOM 700 O O . PHE A 1 82 ? 7.885 -32.951 46.670 1.00 37.66 82 PHE A O 1
ATOM 707 N N . VAL A 1 83 ? 9.454 -34.516 46.314 1.00 50.16 83 VAL A N 1
ATOM 708 C CA . VAL A 1 83 ? 10.452 -33.588 45.766 1.00 50.16 83 VAL A CA 1
ATOM 709 C C . VAL A 1 83 ? 10.032 -33.247 44.339 1.00 50.16 83 VAL A C 1
ATOM 711 O O . VAL A 1 83 ? 10.455 -33.862 43.364 1.00 50.16 83 VAL A O 1
ATOM 714 N N . ILE A 1 84 ? 9.150 -32.261 44.219 1.00 45.28 84 ILE A N 1
ATOM 715 C CA . ILE A 1 84 ? 8.843 -31.605 42.956 1.00 45.28 84 ILE A CA 1
ATOM 716 C C . ILE A 1 84 ? 10.045 -30.706 42.671 1.00 45.28 84 ILE A C 1
ATOM 718 O O . ILE A 1 84 ? 10.302 -29.756 43.415 1.00 45.28 84 ILE A O 1
ATOM 722 N N . LYS A 1 85 ? 10.809 -31.007 41.610 1.00 48.75 85 LYS A N 1
ATOM 723 C CA . LYS A 1 85 ? 11.730 -30.025 41.021 1.00 48.75 85 LYS A CA 1
ATOM 724 C C . LYS A 1 85 ? 10.929 -28.738 40.856 1.00 48.75 85 LYS A C 1
ATOM 726 O O . LYS A 1 85 ? 9.972 -28.729 40.086 1.00 48.75 85 LYS A O 1
ATOM 731 N N . LYS A 1 86 ? 11.276 -27.693 41.615 1.00 50.81 86 LYS A N 1
ATOM 732 C CA . LYS A 1 86 ? 10.672 -26.367 41.484 1.00 50.81 86 LYS A CA 1
ATOM 733 C C . LYS A 1 86 ? 10.934 -25.904 40.056 1.00 50.81 86 LYS A C 1
ATOM 735 O O . LYS A 1 86 ? 12.010 -25.411 39.745 1.00 50.81 86 LYS A O 1
ATOM 740 N N . ILE A 1 87 ? 9.977 -26.141 39.168 1.00 51.81 87 ILE A N 1
ATOM 741 C CA . ILE A 1 87 ? 9.901 -25.424 37.908 1.00 51.81 87 ILE A CA 1
ATOM 742 C C . ILE A 1 87 ? 9.587 -24.000 38.346 1.00 51.81 87 ILE A C 1
ATOM 744 O O . ILE A 1 87 ? 8.554 -23.771 38.978 1.00 51.81 87 ILE A O 1
ATOM 748 N N . ASP A 1 88 ? 10.506 -23.070 38.103 1.00 53.00 88 ASP A N 1
ATOM 749 C CA . ASP A 1 88 ? 10.285 -21.654 38.373 1.00 53.00 88 ASP A CA 1
ATOM 750 C C . ASP A 1 88 ? 9.163 -21.156 37.447 1.00 53.00 88 ASP A C 1
ATOM 752 O O . ASP A 1 88 ? 9.387 -20.622 36.362 1.00 53.00 88 ASP A O 1
ATOM 756 N N . PHE A 1 89 ? 7.910 -21.343 37.876 1.00 52.16 89 PHE A N 1
ATOM 757 C CA . PHE A 1 89 ? 6.710 -20.852 37.190 1.00 52.16 89 PHE A CA 1
ATOM 758 C C . PHE A 1 89 ? 6.782 -19.337 36.937 1.00 52.16 89 PHE A C 1
ATOM 760 O O . PHE A 1 89 ? 6.224 -18.841 35.960 1.00 52.16 89 PHE A O 1
ATOM 767 N N . ASN A 1 90 ? 7.560 -18.619 37.754 1.00 59.94 90 ASN A N 1
ATOM 768 C CA . ASN A 1 90 ? 7.866 -17.202 37.592 1.00 59.94 90 ASN A CA 1
ATOM 769 C C . ASN A 1 90 ? 8.584 -16.866 36.277 1.00 59.94 90 ASN A C 1
ATOM 771 O O . ASN A 1 90 ? 8.457 -15.743 35.786 1.00 59.94 90 ASN A O 1
ATOM 775 N N . GLU A 1 91 ? 9.374 -17.778 35.713 1.00 57.44 91 GLU A N 1
ATOM 776 C CA . GLU A 1 91 ? 10.144 -17.504 34.498 1.00 57.44 91 GLU A CA 1
ATOM 777 C C . GLU A 1 91 ? 9.316 -17.763 33.232 1.00 57.44 91 GLU A C 1
ATOM 779 O O . GLU A 1 91 ? 9.346 -16.956 32.298 1.00 57.44 91 GLU A O 1
ATOM 784 N N . LEU A 1 92 ? 8.471 -18.800 33.259 1.00 59.75 92 LEU A N 1
ATOM 785 C CA . LEU A 1 92 ? 7.454 -19.075 32.238 1.00 59.75 92 LEU A CA 1
ATOM 786 C C . LEU A 1 92 ? 6.381 -17.975 32.185 1.00 59.75 92 LEU A C 1
ATOM 788 O O . LEU A 1 92 ? 6.116 -17.447 31.104 1.00 59.75 92 LEU A O 1
ATOM 792 N N . GLU A 1 93 ? 5.851 -17.530 33.332 1.00 61.12 93 GLU A N 1
ATOM 793 C CA . GLU A 1 93 ? 4.909 -16.398 33.378 1.00 61.12 93 GLU A CA 1
ATOM 794 C C . GLU A 1 93 ? 5.554 -15.105 32.861 1.00 61.12 93 GLU A C 1
ATOM 796 O O . GLU A 1 93 ? 4.941 -14.357 32.097 1.00 61.12 93 GLU A O 1
ATOM 801 N N . LYS A 1 94 ? 6.820 -14.828 33.205 1.00 69.19 94 LYS A N 1
ATOM 802 C CA . LYS A 1 94 ? 7.529 -13.647 32.684 1.00 69.19 94 LYS A CA 1
ATOM 803 C C . LYS A 1 94 ? 7.723 -13.708 31.168 1.00 69.19 94 LYS A C 1
ATOM 805 O O . LYS A 1 94 ? 7.652 -12.659 30.516 1.00 69.19 94 LYS A O 1
ATOM 810 N N . GLN A 1 95 ? 7.968 -14.888 30.596 1.00 72.12 95 GLN A N 1
ATOM 811 C CA . GLN A 1 95 ? 8.071 -15.058 29.145 1.00 72.12 95 GLN A CA 1
ATOM 812 C C . GLN A 1 95 ? 6.716 -14.896 28.449 1.00 72.12 95 GLN A C 1
ATOM 814 O O . GLN A 1 95 ? 6.639 -14.170 27.454 1.00 72.12 95 GLN A O 1
ATOM 819 N N . GLU A 1 96 ? 5.641 -15.471 28.990 1.00 74.69 96 GLU A N 1
ATOM 820 C CA . GLU A 1 96 ? 4.288 -15.284 28.454 1.00 74.69 96 GLU A CA 1
ATOM 821 C C . GLU A 1 96 ? 3.835 -13.825 28.535 1.00 74.69 96 GLU A C 1
ATOM 823 O O . GLU A 1 96 ? 3.341 -13.281 27.548 1.00 74.69 96 GLU A O 1
ATOM 828 N N . ILE A 1 97 ? 4.100 -13.134 29.648 1.00 77.00 97 ILE A N 1
ATOM 829 C CA . ILE A 1 97 ? 3.793 -11.705 29.803 1.00 77.00 97 ILE A CA 1
ATOM 830 C C . ILE A 1 97 ? 4.592 -10.861 28.799 1.00 77.00 97 ILE A C 1
ATOM 832 O O . ILE A 1 97 ? 4.060 -9.905 28.229 1.00 77.00 97 ILE A O 1
ATOM 836 N N . LYS A 1 98 ? 5.868 -11.185 28.543 1.00 79.19 98 LYS A N 1
ATOM 837 C CA . LYS A 1 98 ? 6.667 -10.499 27.510 1.00 79.19 98 LYS A CA 1
ATOM 838 C C . LYS A 1 98 ? 6.108 -10.743 26.107 1.00 79.19 98 LYS A C 1
ATOM 840 O O . LYS A 1 98 ? 6.040 -9.798 25.319 1.00 79.19 98 LYS A O 1
ATOM 845 N N . LYS A 1 99 ? 5.683 -11.972 25.808 1.00 82.62 99 LYS A N 1
ATOM 846 C CA . LYS A 1 99 ? 5.075 -12.338 24.523 1.00 82.62 99 LYS A CA 1
ATOM 847 C C . LYS A 1 99 ? 3.750 -11.601 24.313 1.00 82.62 99 LYS A C 1
ATOM 849 O O . LYS A 1 99 ? 3.606 -10.899 23.318 1.00 82.62 99 LYS A O 1
ATOM 854 N N . GLN A 1 100 ? 2.871 -11.605 25.314 1.00 79.00 100 GLN A N 1
ATOM 855 C CA . GLN A 1 100 ? 1.617 -10.848 25.298 1.00 79.00 100 GLN A CA 1
ATOM 856 C C . GLN A 1 100 ? 1.847 -9.341 25.139 1.00 79.00 100 GLN A C 1
ATOM 858 O O . GLN A 1 100 ? 1.161 -8.696 24.353 1.00 79.00 100 GLN A O 1
ATOM 863 N N . LYS A 1 101 ? 2.846 -8.756 25.816 1.00 84.12 101 LYS A N 1
ATOM 864 C CA . LYS A 1 101 ? 3.199 -7.335 25.634 1.00 84.12 101 LYS A CA 1
ATOM 865 C C . LYS A 1 101 ? 3.663 -7.031 24.208 1.00 84.12 101 LYS A C 1
ATOM 867 O O . LYS A 1 101 ? 3.279 -5.998 23.661 1.00 84.12 101 LYS A O 1
ATOM 872 N N . LYS A 1 102 ? 4.463 -7.916 23.604 1.00 87.88 102 LYS A N 1
ATOM 873 C CA . LYS A 1 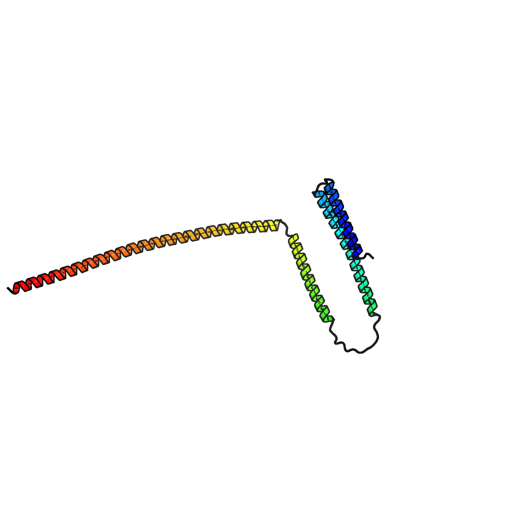102 ? 4.921 -7.787 22.213 1.00 87.88 102 LYS A CA 1
ATOM 874 C C . LYS A 1 102 ? 3.750 -7.875 21.234 1.00 87.88 102 LYS A C 1
ATOM 876 O O . LYS A 1 102 ? 3.647 -7.031 20.346 1.00 87.88 102 LYS A O 1
ATOM 881 N N . ASP A 1 103 ? 2.850 -8.831 21.432 1.00 86.50 103 ASP A N 1
ATOM 882 C CA . ASP A 1 103 ? 1.670 -9.011 20.583 1.00 86.50 103 ASP A CA 1
ATOM 883 C C . ASP A 1 103 ? 0.700 -7.832 20.724 1.00 86.50 103 ASP A C 1
ATOM 885 O O . ASP A 1 103 ? 0.214 -7.298 19.729 1.00 86.50 103 ASP A O 1
ATOM 889 N N . MET A 1 104 ? 0.514 -7.317 21.941 1.00 88.12 104 MET A N 1
ATOM 890 C CA . MET A 1 104 ? -0.326 -6.146 22.199 1.00 88.12 104 MET A CA 1
ATOM 891 C C . MET A 1 104 ? 0.285 -4.854 21.635 1.00 88.12 104 MET A C 1
ATOM 893 O O . MET A 1 104 ? -0.437 -3.978 21.155 1.00 88.12 104 MET A O 1
ATOM 897 N N . PHE A 1 105 ? 1.616 -4.731 21.637 1.00 87.94 105 PHE A N 1
ATOM 898 C CA . PHE A 1 105 ? 2.319 -3.640 20.959 1.00 87.94 105 PHE A CA 1
ATOM 899 C C . PHE A 1 105 ? 2.170 -3.733 19.437 1.00 87.94 105 PHE A C 1
ATOM 901 O O . PHE A 1 105 ? 1.841 -2.734 18.795 1.00 87.94 105 PHE A O 1
ATOM 908 N N . ARG A 1 106 ? 2.345 -4.932 18.866 1.00 88.81 106 ARG A N 1
ATOM 909 C CA . ARG A 1 106 ? 2.147 -5.191 17.435 1.00 88.81 106 ARG A CA 1
ATOM 910 C C . ARG A 1 106 ? 0.725 -4.835 17.010 1.00 88.81 106 ARG A C 1
ATOM 912 O O . ARG A 1 106 ? 0.558 -4.064 16.072 1.00 88.81 106 ARG A O 1
ATOM 919 N N . PHE A 1 107 ? -0.272 -5.293 17.761 1.00 88.75 107 PHE A N 1
ATOM 920 C CA . PHE A 1 107 ? -1.678 -4.980 17.521 1.00 88.75 107 PHE A CA 1
ATOM 921 C C . PHE A 1 107 ? -1.961 -3.473 17.605 1.00 88.75 107 PHE A C 1
ATOM 923 O O . PHE A 1 107 ? -2.635 -2.913 16.743 1.00 88.75 107 PHE A O 1
ATOM 930 N N . ARG A 1 108 ? -1.391 -2.770 18.596 1.00 86.56 108 ARG A N 1
ATOM 931 C CA . ARG A 1 108 ? -1.510 -1.303 18.701 1.00 86.56 108 ARG A CA 1
ATOM 932 C C . ARG A 1 108 ? -0.906 -0.578 17.504 1.00 86.56 108 ARG A C 1
ATOM 934 O O . ARG A 1 108 ? -1.504 0.383 17.025 1.00 86.56 108 ARG A O 1
ATOM 941 N N . MET A 1 109 ? 0.268 -1.002 17.044 1.00 85.25 109 MET A N 1
ATOM 942 C CA . MET A 1 109 ? 0.906 -0.412 15.867 1.00 85.25 109 MET A CA 1
ATOM 943 C C . MET A 1 109 ? 0.090 -0.685 14.610 1.00 85.25 109 MET A C 1
ATOM 945 O O . MET A 1 109 ? -0.149 0.242 13.846 1.00 85.25 109 MET A O 1
ATOM 949 N N . GLU A 1 110 ? -0.417 -1.903 14.441 1.00 86.00 110 GLU A N 1
ATOM 950 C CA . GLU A 1 110 ? -1.263 -2.271 13.308 1.00 86.00 110 GLU A CA 1
ATOM 951 C C . GLU A 1 110 ? -2.572 -1.467 13.283 1.00 86.00 110 GLU A C 1
ATOM 953 O O . GLU A 1 110 ? -2.933 -0.906 12.250 1.00 86.00 110 GLU A O 1
ATOM 958 N N . MET A 1 111 ? -3.235 -1.300 14.432 1.00 78.69 111 MET A N 1
ATOM 959 C CA . MET A 1 111 ? -4.434 -0.463 14.556 1.00 78.69 111 MET A CA 1
ATOM 960 C C . MET A 1 111 ? -4.141 1.017 14.297 1.00 78.69 111 MET A C 1
ATOM 962 O O . MET A 1 111 ? -4.921 1.686 13.618 1.00 78.69 111 MET A O 1
ATOM 966 N N . LYS A 1 112 ? -3.002 1.540 14.774 1.00 80.38 112 LYS A N 1
ATOM 967 C CA . LYS A 1 112 ? -2.560 2.903 14.439 1.00 80.38 112 LYS A CA 1
ATOM 968 C C . LYS A 1 112 ? -2.304 3.054 12.944 1.00 80.38 112 LYS A C 1
ATOM 970 O O . LYS A 1 112 ? -2.700 4.067 12.385 1.00 80.38 112 LYS A O 1
ATOM 975 N N . TRP A 1 113 ? -1.695 2.063 12.300 1.00 77.50 113 TRP A N 1
ATOM 976 C CA . TRP A 1 113 ? -1.396 2.087 10.869 1.00 77.50 113 TRP A CA 1
ATOM 977 C C . TRP A 1 113 ? -2.670 2.036 10.022 1.00 77.50 113 TRP A C 1
ATOM 979 O O . TRP A 1 113 ? -2.843 2.859 9.126 1.00 77.50 113 TRP A O 1
ATOM 989 N N . ARG A 1 114 ? -3.617 1.154 10.369 1.00 76.50 114 ARG A N 1
ATOM 990 C CA . ARG A 1 114 ? -4.951 1.099 9.748 1.00 76.50 114 ARG A CA 1
ATOM 991 C C . ARG A 1 114 ? -5.736 2.392 9.969 1.00 76.50 114 ARG A C 1
ATOM 993 O O . ARG A 1 114 ? -6.347 2.902 9.037 1.00 76.50 114 ARG A O 1
ATOM 1000 N N . SER A 1 115 ? -5.685 2.964 11.174 1.00 74.00 115 SER A N 1
ATOM 1001 C CA . SER A 1 115 ? -6.317 4.256 11.466 1.00 74.00 115 SER A CA 1
ATOM 1002 C C . SER A 1 115 ? -5.666 5.396 10.687 1.00 74.00 115 SER A C 1
ATOM 1004 O O . SER A 1 115 ? -6.378 6.264 10.199 1.00 74.00 115 SER A O 1
ATOM 1006 N N . TYR A 1 116 ? -4.340 5.380 10.528 1.00 69.12 116 TYR A N 1
ATOM 1007 C CA . TYR A 1 116 ? -3.617 6.360 9.725 1.00 69.12 116 TYR A CA 1
ATOM 1008 C C . TYR A 1 116 ? -4.029 6.247 8.261 1.00 69.12 116 TYR A C 1
ATOM 1010 O O . TYR A 1 116 ? -4.441 7.248 7.702 1.00 69.12 116 TYR A O 1
ATOM 1018 N N . HIS A 1 117 ? -4.051 5.042 7.681 1.00 67.12 117 HIS A N 1
ATOM 1019 C CA . HIS A 1 117 ? -4.509 4.814 6.307 1.00 67.12 117 HIS A CA 1
ATOM 1020 C C . HIS A 1 117 ? -5.969 5.216 6.073 1.00 67.12 117 HIS A C 1
ATOM 1022 O O . HIS A 1 117 ? -6.256 5.873 5.078 1.00 67.12 117 HIS A O 1
ATOM 1028 N N . ASN A 1 118 ? -6.869 4.919 7.013 1.00 67.38 118 ASN A N 1
ATOM 1029 C CA . ASN A 1 118 ? -8.262 5.372 6.945 1.00 67.38 118 ASN A CA 1
ATOM 1030 C C . ASN A 1 118 ? -8.418 6.883 7.192 1.00 67.38 118 ASN A C 1
ATOM 1032 O O . ASN A 1 118 ? -9.454 7.453 6.860 1.00 67.38 118 ASN A O 1
ATOM 1036 N N . LYS A 1 119 ? -7.407 7.534 7.781 1.00 65.38 119 LYS A N 1
ATOM 1037 C CA . LYS A 1 119 ? -7.338 8.984 7.989 1.00 65.38 119 LYS A CA 1
ATOM 1038 C C . LYS A 1 119 ? -6.481 9.702 6.958 1.00 65.38 119 LYS A C 1
ATOM 1040 O O . LYS A 1 119 ? -6.403 10.919 7.068 1.00 65.38 119 LYS A O 1
ATOM 1045 N N . ILE A 1 120 ? -5.843 9.021 5.997 1.00 64.19 120 ILE A N 1
ATOM 1046 C CA . ILE A 1 120 ? -5.125 9.697 4.912 1.00 64.19 120 ILE A CA 1
ATOM 1047 C C . ILE A 1 120 ? -6.199 10.432 4.111 1.00 64.19 120 ILE A C 1
ATOM 1049 O O . ILE A 1 120 ? -7.013 9.786 3.449 1.00 64.19 120 ILE A O 1
ATOM 1053 N N . PRO A 1 121 ? -6.261 11.769 4.187 1.00 70.44 121 PRO A N 1
ATOM 1054 C CA . PRO A 1 121 ? -7.278 12.503 3.468 1.00 70.44 121 PRO A CA 1
ATOM 1055 C C . PRO A 1 121 ? -7.105 12.276 1.966 1.00 70.44 121 PRO A C 1
ATOM 1057 O O . PRO A 1 121 ? -5.982 12.247 1.457 1.00 70.44 121 PRO A O 1
ATOM 1060 N N . ASN A 1 122 ? -8.224 12.174 1.245 1.00 71.62 122 ASN A N 1
ATOM 1061 C CA . ASN A 1 122 ? -8.240 11.942 -0.203 1.00 71.62 122 ASN A CA 1
ATOM 1062 C C . ASN A 1 122 ? -7.339 12.924 -0.978 1.00 71.62 122 ASN A C 1
ATOM 1064 O O . ASN A 1 122 ? -6.815 12.568 -2.032 1.00 71.62 122 ASN A O 1
ATOM 1068 N N . PHE A 1 123 ? -7.083 14.127 -0.445 1.00 74.44 123 PHE A N 1
ATOM 1069 C CA . PHE A 1 123 ? -6.157 15.079 -1.057 1.00 74.44 123 PHE A CA 1
ATOM 1070 C C . PHE A 1 123 ? -4.719 14.548 -1.147 1.00 74.44 123 PHE A C 1
ATOM 1072 O O . PHE A 1 123 ? -4.057 14.840 -2.135 1.00 74.44 123 PHE A O 1
ATOM 1079 N N . LEU A 1 124 ? -4.227 13.763 -0.178 1.00 76.62 124 LEU A N 1
ATOM 1080 C CA . LEU A 1 124 ? -2.881 13.176 -0.232 1.00 76.62 124 LEU A CA 1
ATOM 1081 C C . LEU A 1 124 ? -2.794 12.100 -1.312 1.00 76.62 124 LEU A C 1
ATOM 1083 O O . LEU A 1 124 ? -1.787 12.019 -2.007 1.00 76.62 124 LEU A O 1
ATOM 1087 N N . PHE A 1 125 ? -3.858 11.319 -1.504 1.00 76.31 125 PHE A N 1
ATOM 1088 C CA . PHE A 1 125 ? -3.934 10.349 -2.595 1.00 76.31 125 PHE A CA 1
ATOM 1089 C C . PHE A 1 125 ? -3.959 11.048 -3.960 1.00 76.31 125 PHE A C 1
ATOM 1091 O O . PHE A 1 125 ? -3.193 10.697 -4.856 1.00 76.31 125 PHE A O 1
ATOM 1098 N N . VAL A 1 126 ? -4.768 12.105 -4.098 1.00 77.25 126 VAL A N 1
ATOM 1099 C CA . VAL A 1 126 ? -4.804 12.952 -5.301 1.00 77.25 126 VAL A CA 1
ATOM 1100 C C . VAL A 1 126 ? -3.457 13.644 -5.532 1.00 77.25 126 VAL A C 1
ATOM 1102 O O . VAL A 1 126 ? -2.993 13.713 -6.669 1.00 77.25 126 VAL A O 1
ATOM 1105 N N . PHE A 1 127 ? -2.795 14.117 -4.476 1.00 82.25 127 PHE A N 1
ATOM 1106 C CA . PHE A 1 127 ? -1.469 14.726 -4.543 1.00 82.25 127 PHE A CA 1
ATOM 1107 C C . PHE A 1 127 ? -0.413 13.710 -4.980 1.00 82.25 127 PHE A C 1
ATOM 1109 O O . PHE A 1 127 ? 0.392 14.019 -5.852 1.00 82.25 127 PHE A O 1
ATOM 1116 N N . PHE A 1 128 ? -0.457 12.485 -4.450 1.00 83.19 128 PHE A N 1
ATOM 1117 C CA . PHE A 1 128 ? 0.441 11.398 -4.834 1.00 83.19 128 PHE A CA 1
ATOM 1118 C C . PHE A 1 128 ? 0.220 10.950 -6.285 1.00 83.19 128 PHE A C 1
ATOM 1120 O O . PHE A 1 128 ? 1.176 10.712 -7.024 1.00 83.19 128 PHE A O 1
ATOM 1127 N N . LEU A 1 129 ? -1.034 10.890 -6.744 1.00 81.06 129 LEU A N 1
ATOM 1128 C CA . LEU A 1 129 ? -1.334 10.640 -8.156 1.00 81.06 129 LEU A CA 1
ATOM 1129 C C . LEU A 1 129 ? -0.830 11.776 -9.051 1.00 81.06 129 LEU A C 1
ATOM 1131 O O . LEU A 1 129 ? -0.209 11.512 -10.082 1.00 81.06 129 LEU A O 1
ATOM 1135 N N . LYS A 1 130 ? -1.067 13.037 -8.665 1.00 81.88 130 LYS A N 1
ATOM 1136 C CA . LYS A 1 130 ? -0.592 14.206 -9.416 1.00 81.88 130 LYS A CA 1
ATOM 1137 C C . LYS A 1 130 ? 0.932 14.254 -9.475 1.00 81.88 130 LYS A C 1
ATOM 1139 O O . LYS A 1 130 ? 1.476 14.466 -10.556 1.00 81.88 130 LYS A O 1
ATOM 1144 N N . SER A 1 131 ? 1.625 14.013 -8.364 1.00 81.50 131 SER A N 1
ATOM 1145 C CA . SER A 1 131 ? 3.089 13.998 -8.320 1.00 81.50 131 SER A CA 1
ATOM 1146 C C . SER A 1 131 ? 3.662 12.854 -9.156 1.00 81.50 131 SER A C 1
ATOM 1148 O O . SER A 1 131 ? 4.587 13.078 -9.932 1.00 81.50 131 SER A O 1
ATOM 1150 N N . ARG A 1 132 ? 3.056 11.660 -9.116 1.00 87.00 132 ARG A N 1
ATOM 1151 C CA . ARG A 1 132 ? 3.434 10.532 -9.983 1.00 87.00 132 ARG A CA 1
ATOM 1152 C C . ARG A 1 132 ? 3.262 10.857 -11.470 1.00 87.00 132 ARG A C 1
ATOM 1154 O O . ARG A 1 132 ? 4.126 10.512 -12.275 1.00 87.00 132 ARG A O 1
ATOM 1161 N N . LEU A 1 133 ? 2.170 11.520 -11.851 1.00 84.88 133 LEU A N 1
ATOM 1162 C CA . LEU A 1 133 ? 1.936 11.945 -13.235 1.00 84.88 133 LEU A CA 1
ATOM 1163 C C . LEU A 1 133 ? 2.919 13.037 -13.682 1.00 84.88 133 LEU A C 1
ATOM 1165 O O . LEU A 1 133 ? 3.409 12.985 -14.810 1.00 84.88 133 LEU A O 1
ATOM 1169 N N . LEU A 1 134 ? 3.245 13.984 -12.799 1.00 83.19 134 LEU A N 1
ATOM 1170 C CA . LEU A 1 134 ? 4.251 15.020 -13.048 1.00 83.19 134 LEU A CA 1
ATOM 1171 C C . LEU A 1 134 ? 5.647 14.419 -13.221 1.00 83.19 134 LEU A C 1
ATOM 1173 O O . LEU A 1 134 ? 6.316 14.730 -14.201 1.00 83.19 134 LEU A O 1
ATOM 1177 N N . LEU A 1 135 ? 6.047 13.495 -12.343 1.00 84.12 135 LEU A N 1
ATOM 1178 C CA . LEU A 1 135 ? 7.300 12.747 -12.468 1.00 84.12 135 LEU A CA 1
ATOM 1179 C C . LEU A 1 135 ? 7.356 11.997 -13.802 1.00 84.12 135 LEU A C 1
ATOM 1181 O O . LEU A 1 135 ? 8.353 12.080 -14.511 1.00 84.12 135 LEU A O 1
ATOM 1185 N N . ARG A 1 136 ? 6.270 11.321 -14.200 1.00 83.75 136 ARG A N 1
ATOM 1186 C CA . ARG A 1 136 ? 6.207 10.604 -15.483 1.00 83.75 136 ARG A CA 1
ATOM 1187 C C . ARG A 1 136 ? 6.380 11.537 -16.686 1.00 83.75 136 ARG A C 1
ATOM 1189 O O . ARG A 1 136 ? 7.060 11.158 -17.638 1.00 83.75 136 ARG A O 1
ATOM 1196 N N . ARG A 1 137 ? 5.800 12.743 -16.647 1.00 79.94 137 ARG A N 1
ATOM 1197 C CA . ARG A 1 137 ? 6.015 13.770 -17.682 1.00 79.94 137 ARG A CA 1
ATOM 1198 C C . ARG A 1 137 ? 7.465 14.249 -17.703 1.00 79.94 137 ARG A C 1
ATOM 1200 O O . ARG A 1 137 ? 8.087 14.192 -18.756 1.00 79.94 137 ARG A O 1
ATOM 1207 N N . PHE A 1 138 ? 8.025 14.591 -16.545 1.00 80.38 138 PHE A N 1
ATOM 1208 C CA . PHE A 1 138 ? 9.428 14.997 -16.427 1.00 80.38 138 PHE A CA 1
ATOM 1209 C C . PHE A 1 138 ? 10.389 13.941 -16.983 1.00 80.38 138 PHE A C 1
ATOM 1211 O O . PHE A 1 138 ? 11.245 14.262 -17.802 1.00 80.38 138 PHE A O 1
ATOM 1218 N N . PHE A 1 139 ? 10.221 12.670 -16.610 1.00 80.38 139 PHE A N 1
ATOM 1219 C CA . PHE A 1 139 ? 11.059 11.591 -17.135 1.00 80.38 139 PHE A CA 1
ATOM 1220 C C . PHE A 1 139 ? 10.884 11.387 -18.641 1.00 80.38 139 PHE A C 1
ATOM 1222 O O . PHE A 1 139 ? 11.872 11.132 -19.321 1.00 80.38 139 PHE A O 1
ATOM 1229 N N . SER A 1 140 ? 9.666 11.529 -19.172 1.00 81.38 140 SER A N 1
ATOM 1230 C CA . SER A 1 140 ? 9.410 11.471 -20.617 1.00 81.38 140 SER A CA 1
ATOM 1231 C C . SER A 1 140 ? 10.145 12.584 -21.370 1.00 81.38 140 SER A C 1
ATOM 1233 O O . SER A 1 140 ? 10.749 12.329 -22.412 1.00 81.38 140 SER A O 1
ATOM 1235 N N . ASP A 1 141 ? 10.120 13.812 -20.857 1.00 80.19 141 ASP A N 1
ATOM 1236 C CA . ASP A 1 141 ? 10.756 14.954 -21.518 1.00 80.19 141 ASP A CA 1
ATOM 1237 C C . ASP A 1 141 ? 12.286 14.890 -21.423 1.00 80.19 141 ASP A C 1
ATOM 1239 O O . ASP A 1 141 ? 12.980 15.135 -22.412 1.00 80.19 141 ASP A O 1
ATOM 1243 N N . ILE A 1 142 ? 12.819 14.434 -20.285 1.00 82.44 142 ILE A N 1
ATOM 1244 C CA . ILE A 1 142 ? 14.249 14.130 -20.131 1.00 82.44 142 ILE A CA 1
ATOM 1245 C C . ILE A 1 142 ? 14.674 13.035 -21.120 1.00 82.44 142 ILE A C 1
ATOM 1247 O O . ILE A 1 142 ? 15.695 13.179 -21.793 1.00 82.44 142 ILE A O 1
ATOM 1251 N N . TRP A 1 143 ? 13.881 11.970 -21.276 1.00 80.75 143 TRP A N 1
ATOM 1252 C CA . TRP A 1 143 ? 14.172 10.905 -22.241 1.00 80.75 143 TRP A CA 1
ATOM 1253 C C . TRP A 1 143 ? 14.198 11.413 -23.686 1.00 80.75 143 TRP A C 1
ATOM 1255 O O . TRP A 1 143 ? 15.092 11.047 -24.450 1.00 80.75 143 TRP A O 1
ATOM 1265 N N . LYS A 1 144 ? 13.266 12.296 -24.066 1.00 83.25 144 LYS A N 1
ATOM 1266 C CA . LYS A 1 144 ? 13.273 12.936 -25.393 1.00 83.25 144 LYS A CA 1
ATOM 1267 C C . LYS A 1 144 ? 14.539 13.762 -25.617 1.00 83.25 144 LYS A C 1
ATOM 1269 O O . LYS A 1 144 ? 15.147 13.656 -26.681 1.00 83.25 144 LYS A O 1
ATOM 1274 N N . MET A 1 145 ? 14.971 14.530 -24.616 1.00 80.94 145 MET A N 1
ATOM 1275 C CA . MET A 1 145 ? 16.218 15.300 -24.690 1.00 80.94 145 MET A CA 1
ATOM 1276 C C . MET A 1 145 ? 17.443 14.390 -24.840 1.00 80.94 145 MET A C 1
ATOM 1278 O O . MET A 1 145 ? 18.300 14.651 -25.682 1.00 80.94 145 MET A O 1
ATOM 1282 N N . ILE A 1 146 ? 17.501 13.278 -24.102 1.00 81.56 146 ILE A N 1
ATOM 1283 C CA . ILE A 1 146 ? 18.581 12.285 -24.218 1.00 81.56 146 ILE A CA 1
ATOM 1284 C C . ILE A 1 146 ? 18.637 11.690 -25.634 1.00 81.56 146 ILE A C 1
ATOM 1286 O O . ILE A 1 146 ? 19.713 11.602 -26.226 1.00 81.56 146 ILE A O 1
ATOM 1290 N N . VAL A 1 147 ? 17.487 11.332 -26.214 1.00 86.06 147 VAL A N 1
ATOM 1291 C CA . VAL A 1 147 ? 17.406 10.798 -27.586 1.00 86.06 147 VAL A CA 1
ATOM 1292 C C . VAL A 1 147 ? 17.871 11.828 -28.619 1.00 86.06 147 VAL A C 1
ATOM 1294 O O . VAL A 1 147 ? 18.604 11.479 -29.548 1.00 86.06 147 VAL A O 1
ATOM 1297 N N . LEU A 1 148 ? 17.514 13.104 -28.455 1.00 84.06 148 LEU A N 1
ATOM 1298 C CA . LEU A 1 148 ? 17.989 14.185 -29.328 1.00 84.06 148 LEU A CA 1
ATOM 1299 C C . LEU A 1 148 ? 19.512 14.369 -29.247 1.00 84.06 148 LEU A C 1
ATOM 1301 O O . LEU A 1 148 ? 20.182 14.504 -30.272 1.00 84.06 148 LEU A O 1
ATOM 1305 N N . VAL A 1 149 ? 20.086 14.309 -28.045 1.00 83.81 149 VAL A N 1
ATOM 1306 C CA . VAL A 1 149 ? 21.543 14.394 -27.866 1.00 83.81 149 VAL A CA 1
ATOM 1307 C C . VAL A 1 149 ? 22.242 13.187 -28.499 1.00 83.81 149 VAL A C 1
ATOM 1309 O O . VAL A 1 149 ? 23.188 13.362 -29.268 1.00 83.81 149 VAL A O 1
ATOM 1312 N N . LEU A 1 150 ? 21.750 11.968 -28.261 1.00 83.94 150 LEU A N 1
ATOM 1313 C CA . LEU A 1 150 ? 22.307 10.739 -28.842 1.00 83.94 150 LEU A CA 1
ATOM 1314 C C . LEU A 1 150 ? 22.240 10.728 -30.373 1.00 83.94 150 LEU A C 1
ATOM 1316 O O . LEU A 1 150 ? 23.207 10.344 -31.033 1.00 83.94 150 LEU A O 1
ATOM 1320 N N . THR A 1 151 ? 21.128 11.174 -30.957 1.00 83.12 151 THR A N 1
ATOM 1321 C CA . THR A 1 151 ? 20.982 11.273 -32.419 1.00 83.12 151 THR A CA 1
ATOM 1322 C C . THR A 1 151 ? 21.896 12.343 -33.015 1.00 83.12 151 THR A C 1
ATOM 1324 O O . THR A 1 151 ? 22.522 12.095 -34.045 1.00 83.12 151 THR A O 1
ATOM 1327 N N . SER A 1 152 ? 22.067 13.485 -32.343 1.00 82.81 152 SER A N 1
ATOM 1328 C CA . SER A 1 152 ? 23.031 14.519 -32.745 1.00 82.81 152 SER A CA 1
ATOM 1329 C C . SER A 1 152 ? 24.475 14.001 -32.714 1.00 82.81 152 SER A C 1
ATOM 1331 O O . SER A 1 152 ? 25.221 14.175 -33.682 1.00 82.81 152 SER A O 1
ATOM 1333 N N . ILE A 1 153 ? 24.858 13.278 -31.655 1.00 83.19 153 ILE A N 1
ATOM 1334 C CA . ILE A 1 153 ? 26.175 12.631 -31.545 1.00 83.19 153 ILE A CA 1
ATOM 1335 C C . ILE A 1 153 ? 26.362 11.603 -32.668 1.00 83.19 153 ILE A C 1
ATOM 1337 O O . ILE A 1 153 ? 27.361 11.654 -33.386 1.00 83.19 153 ILE A O 1
ATOM 1341 N N . ARG A 1 154 ? 25.385 10.713 -32.885 1.00 84.44 154 ARG A N 1
ATOM 1342 C CA . ARG A 1 154 ? 25.423 9.708 -33.960 1.00 84.44 154 ARG A CA 1
ATOM 1343 C C . ARG A 1 154 ? 25.597 10.353 -35.336 1.00 84.44 154 ARG A C 1
ATOM 1345 O O . ARG A 1 154 ? 26.419 9.889 -36.124 1.00 84.44 154 ARG A O 1
ATOM 1352 N N . ASN A 1 155 ? 24.872 11.432 -35.621 1.00 84.19 155 ASN A N 1
ATOM 1353 C CA . ASN A 1 155 ? 24.981 12.143 -36.89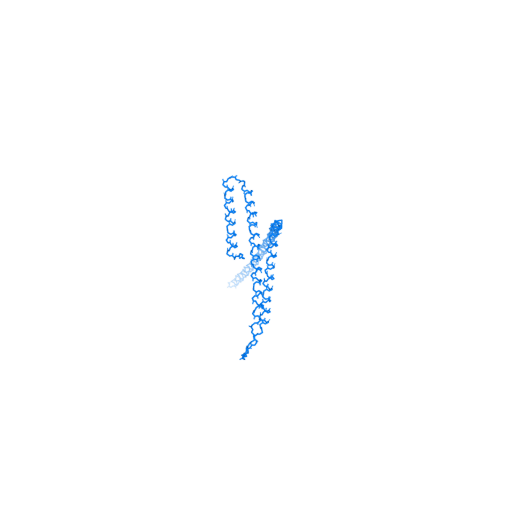4 1.00 84.19 155 ASN A CA 1
ATOM 1354 C C . ASN A 1 155 ? 26.370 12.766 -37.080 1.00 84.19 155 ASN A C 1
ATOM 1356 O O . ASN A 1 155 ? 26.950 12.631 -38.158 1.00 84.19 155 ASN A O 1
ATOM 1360 N N . LYS A 1 156 ? 26.953 13.362 -36.031 1.00 84.75 156 LYS A N 1
ATOM 1361 C CA . LYS A 1 156 ? 28.337 13.865 -36.072 1.00 84.75 156 LYS A CA 1
ATOM 1362 C C . LYS A 1 156 ? 29.342 12.746 -36.356 1.00 84.75 156 LYS A C 1
ATOM 1364 O O . LYS A 1 156 ? 30.208 12.923 -37.210 1.00 84.75 156 LYS A O 1
ATOM 1369 N N . PHE A 1 157 ? 29.190 11.581 -35.725 1.00 80.69 157 PHE A N 1
ATOM 1370 C CA . PHE A 1 157 ? 30.030 10.411 -36.004 1.00 80.69 157 PHE A CA 1
ATOM 1371 C C . PHE A 1 157 ? 29.892 9.913 -37.447 1.00 80.69 157 PHE A C 1
ATOM 1373 O O . PHE A 1 157 ? 30.897 9.602 -38.083 1.00 80.69 157 PHE A O 1
ATOM 1380 N N . ILE A 1 158 ? 28.677 9.880 -38.003 1.00 81.56 158 ILE A N 1
ATOM 1381 C CA . ILE A 1 158 ? 28.450 9.482 -39.403 1.00 81.56 158 ILE A CA 1
ATOM 1382 C C . ILE A 1 158 ? 29.117 10.468 -40.371 1.00 81.56 158 ILE A C 1
ATOM 1384 O O . ILE A 1 158 ? 29.759 10.044 -41.334 1.00 81.56 158 ILE A O 1
ATOM 1388 N N . VAL A 1 159 ? 28.993 11.776 -40.127 1.00 83.12 159 VAL A N 1
ATOM 1389 C CA . VAL A 1 159 ? 29.643 12.811 -40.948 1.00 83.12 159 VAL A CA 1
ATOM 1390 C C . VAL A 1 159 ? 31.164 12.686 -40.865 1.00 83.12 159 VAL A C 1
ATOM 1392 O O . VAL A 1 159 ? 31.834 12.696 -41.898 1.00 83.12 159 VAL A O 1
ATOM 1395 N N . PHE A 1 160 ? 31.706 12.481 -39.663 1.00 80.38 160 PHE A N 1
ATOM 1396 C CA . PHE A 1 160 ? 33.135 12.258 -39.465 1.00 80.38 160 PHE A CA 1
ATOM 1397 C C . PHE A 1 160 ? 33.623 10.991 -40.185 1.00 80.38 160 PHE A C 1
ATOM 1399 O O . PHE A 1 160 ? 34.612 11.037 -40.912 1.00 80.38 160 PHE A O 1
ATOM 1406 N N . GLY A 1 161 ? 32.886 9.880 -40.089 1.00 77.25 161 GLY A N 1
ATOM 1407 C CA . GLY A 1 161 ? 33.199 8.640 -40.803 1.00 77.25 161 GLY A CA 1
ATOM 1408 C C . GLY A 1 161 ? 33.191 8.806 -42.327 1.00 77.25 161 GLY A C 1
ATOM 1409 O O . GLY A 1 161 ? 34.106 8.339 -43.006 1.00 77.25 161 GLY A O 1
ATOM 1410 N N . LYS A 1 162 ? 32.210 9.534 -42.882 1.00 82.69 162 LYS A N 1
ATOM 1411 C CA . LYS A 1 162 ? 32.177 9.880 -44.317 1.00 82.69 162 LYS A CA 1
ATOM 1412 C C . LYS A 1 162 ? 33.363 10.756 -44.721 1.00 82.69 162 LYS A C 1
ATOM 1414 O O . LYS A 1 162 ? 33.951 10.531 -45.777 1.00 82.69 162 LYS A O 1
ATOM 1419 N N . TYR A 1 163 ? 33.734 11.724 -43.886 1.00 83.50 163 TYR A N 1
ATOM 1420 C CA . TYR A 1 163 ? 34.888 12.587 -44.129 1.00 83.50 163 TYR A CA 1
ATOM 1421 C C . TYR A 1 163 ? 36.198 11.790 -44.157 1.00 83.50 163 TYR A C 1
ATOM 1423 O O . TYR A 1 163 ? 36.967 11.907 -45.112 1.00 83.50 163 TYR A O 1
ATOM 1431 N N . VAL A 1 164 ? 36.414 10.918 -43.167 1.00 80.94 164 VAL A N 1
ATOM 1432 C CA . VAL A 1 164 ? 37.585 10.031 -43.109 1.00 80.94 164 VAL A CA 1
ATOM 1433 C C . VAL A 1 164 ? 37.624 9.100 -44.321 1.00 80.94 164 VAL A C 1
ATOM 1435 O O . VAL A 1 164 ? 38.663 9.013 -44.970 1.00 80.94 164 VAL A O 1
ATOM 1438 N N . LYS A 1 165 ? 36.493 8.480 -44.694 1.00 82.25 165 LYS A N 1
ATOM 1439 C CA . LYS A 1 165 ? 36.393 7.607 -45.876 1.00 82.25 165 LYS A CA 1
ATOM 1440 C C . LYS A 1 165 ? 36.733 8.343 -47.174 1.00 82.25 165 LYS A C 1
ATOM 1442 O O . LYS A 1 165 ? 37.473 7.823 -48.000 1.00 82.25 165 LYS A O 1
ATOM 1447 N N . ASN A 1 166 ? 36.231 9.561 -47.363 1.00 83.44 166 ASN A N 1
ATOM 1448 C CA . ASN A 1 166 ? 36.536 10.340 -48.564 1.00 83.44 166 ASN A CA 1
ATOM 1449 C C . ASN A 1 166 ? 38.002 10.789 -48.600 1.00 83.44 166 ASN A C 1
ATOM 1451 O O . ASN A 1 166 ? 38.618 10.803 -49.667 1.00 83.44 166 ASN A O 1
ATOM 1455 N N . LYS A 1 167 ? 38.580 11.142 -47.445 1.00 82.88 167 LYS A N 1
ATOM 1456 C CA . LYS A 1 167 ? 39.989 11.537 -47.348 1.00 82.88 167 LYS A CA 1
ATOM 1457 C C . LYS A 1 167 ? 40.923 10.350 -47.601 1.00 82.88 167 LYS A C 1
ATOM 1459 O O . LYS A 1 167 ? 41.873 10.500 -48.367 1.00 82.88 167 LYS A O 1
ATOM 1464 N N . SER A 1 168 ? 40.624 9.173 -47.047 1.00 77.94 168 SER A N 1
ATOM 1465 C CA . SER A 1 168 ? 41.401 7.951 -47.291 1.00 77.94 168 SER A CA 1
ATOM 1466 C C . SER A 1 168 ? 41.306 7.485 -48.744 1.00 77.94 168 SER A C 1
ATOM 1468 O O . SER A 1 168 ? 42.317 7.094 -49.318 1.00 77.94 168 SER A O 1
ATOM 1470 N N . LEU A 1 169 ? 40.139 7.612 -49.384 1.00 85.12 169 LEU A N 1
ATOM 1471 C CA . LEU A 1 169 ? 39.958 7.253 -50.794 1.00 85.12 169 LEU A CA 1
ATOM 1472 C C . LEU A 1 169 ? 40.748 8.179 -51.736 1.00 85.12 169 LEU A C 1
ATOM 1474 O O . LEU A 1 169 ? 41.354 7.714 -52.701 1.00 85.12 169 LEU A O 1
ATOM 1478 N N . LYS A 1 170 ? 40.815 9.483 -51.428 1.00 83.38 170 LYS A N 1
ATOM 1479 C CA . LYS A 1 170 ? 41.680 10.434 -52.151 1.00 83.38 170 LYS A CA 1
ATOM 1480 C C . LYS A 1 170 ? 43.165 10.100 -51.987 1.00 83.38 170 LYS A C 1
ATOM 1482 O O . LYS A 1 170 ? 43.889 10.086 -52.978 1.00 83.38 170 LYS A O 1
ATOM 1487 N N . LEU A 1 171 ? 43.601 9.803 -50.761 1.00 82.38 171 LEU A N 1
ATOM 1488 C CA . LEU A 1 171 ? 44.970 9.361 -50.466 1.00 82.38 171 LEU A CA 1
ATOM 1489 C C . LEU A 1 171 ? 45.324 8.076 -51.222 1.00 82.38 171 LEU A C 1
ATOM 1491 O O . LEU A 1 171 ? 46.364 8.015 -51.868 1.00 82.38 171 LEU A O 1
ATOM 1495 N N . PHE A 1 172 ? 44.433 7.085 -51.217 1.00 82.00 172 PHE A N 1
ATOM 1496 C CA . PHE A 1 172 ? 44.621 5.837 -51.950 1.00 82.00 172 PHE A CA 1
ATOM 1497 C C . PHE A 1 172 ? 44.762 6.068 -53.460 1.00 82.00 172 PHE A C 1
ATOM 1499 O O . PHE A 1 172 ? 45.659 5.510 -54.086 1.00 82.00 172 PHE A O 1
ATOM 1506 N N . ASN A 1 173 ? 43.934 6.935 -54.048 1.00 86.81 173 ASN A N 1
ATOM 1507 C CA . ASN A 1 173 ? 44.030 7.265 -55.471 1.00 86.81 173 ASN A CA 1
ATOM 1508 C C . ASN A 1 173 ? 45.341 7.987 -55.825 1.00 86.81 173 ASN A C 1
ATOM 1510 O O . ASN A 1 173 ? 45.907 7.719 -56.884 1.00 86.81 173 ASN A O 1
ATOM 1514 N N . LEU A 1 174 ? 45.848 8.859 -54.946 1.00 86.50 174 LEU A N 1
ATOM 1515 C CA . LEU A 1 174 ? 47.161 9.492 -55.119 1.00 86.50 174 LEU A CA 1
ATOM 1516 C C . LEU A 1 174 ? 48.292 8.461 -55.063 1.00 86.50 174 LEU A C 1
ATOM 1518 O O . LEU A 1 174 ? 49.138 8.445 -55.953 1.00 86.50 174 LEU A O 1
ATOM 1522 N N . ILE A 1 175 ? 48.268 7.564 -54.073 1.00 82.38 175 ILE A N 1
ATOM 1523 C CA . ILE A 1 175 ? 49.250 6.477 -53.946 1.00 82.38 175 ILE A CA 1
ATOM 1524 C C . ILE A 1 175 ? 49.204 5.571 -55.181 1.00 82.38 175 ILE A C 1
ATOM 1526 O O . ILE A 1 175 ? 50.242 5.264 -55.758 1.00 82.38 175 ILE A O 1
ATOM 1530 N N . LYS A 1 176 ? 48.007 5.196 -55.645 1.00 85.75 176 LYS A N 1
ATOM 1531 C CA . LYS A 1 176 ? 47.823 4.379 -56.852 1.00 85.75 176 LYS A CA 1
ATOM 1532 C C . LYS A 1 176 ? 48.386 5.063 -58.100 1.00 85.75 176 LYS A C 1
ATOM 1534 O O . LYS A 1 176 ? 48.996 4.399 -58.933 1.00 85.75 176 LYS A O 1
ATOM 1539 N N . LYS A 1 177 ? 48.200 6.382 -58.228 1.00 88.19 177 LYS A N 1
ATOM 1540 C CA . LYS A 1 177 ? 48.757 7.164 -59.338 1.00 88.19 177 LYS A CA 1
ATOM 1541 C C . LYS A 1 177 ? 50.286 7.179 -59.292 1.00 88.19 177 LYS A C 1
ATOM 1543 O O . LYS A 1 177 ? 50.905 6.845 -60.294 1.00 88.19 177 LYS A O 1
ATOM 1548 N N . LEU A 1 178 ? 50.869 7.447 -58.122 1.00 86.19 178 LEU A N 1
ATOM 1549 C CA . LEU A 1 178 ? 52.320 7.393 -57.917 1.00 86.19 178 LEU A CA 1
ATOM 1550 C C . LEU A 1 178 ? 52.892 6.010 -58.256 1.00 86.19 178 LEU A C 1
ATOM 1552 O O . LEU A 1 178 ? 53.883 5.921 -58.971 1.00 86.19 178 LEU A O 1
ATOM 1556 N N . PHE A 1 179 ? 52.242 4.929 -57.818 1.00 83.56 179 PHE A N 1
ATOM 1557 C CA . PHE A 1 179 ? 52.654 3.565 -58.164 1.00 83.56 179 PHE A CA 1
ATOM 1558 C C . PHE A 1 179 ? 52.604 3.295 -59.672 1.00 83.56 179 PHE A C 1
ATOM 1560 O O . PHE A 1 179 ? 53.534 2.702 -60.215 1.00 83.56 179 PHE A O 1
ATOM 1567 N N . ASN A 1 180 ? 51.556 3.745 -60.365 1.00 86.69 180 ASN A N 1
ATOM 1568 C CA . ASN A 1 180 ? 51.460 3.604 -61.820 1.00 86.69 180 ASN A CA 1
ATOM 1569 C C . ASN A 1 180 ? 52.543 4.401 -62.558 1.00 86.69 180 ASN A C 1
ATOM 1571 O O . ASN A 1 180 ? 53.088 3.911 -63.547 1.00 86.69 180 ASN A O 1
ATOM 1575 N N . ASP A 1 181 ? 52.858 5.606 -62.089 1.00 87.69 181 ASP A N 1
ATOM 1576 C CA . ASP A 1 181 ? 53.906 6.438 -62.681 1.00 87.69 181 ASP A CA 1
ATOM 1577 C C . ASP A 1 181 ? 55.295 5.807 -62.462 1.00 87.69 181 ASP A C 1
ATOM 1579 O O . ASP A 1 181 ? 56.097 5.744 -63.396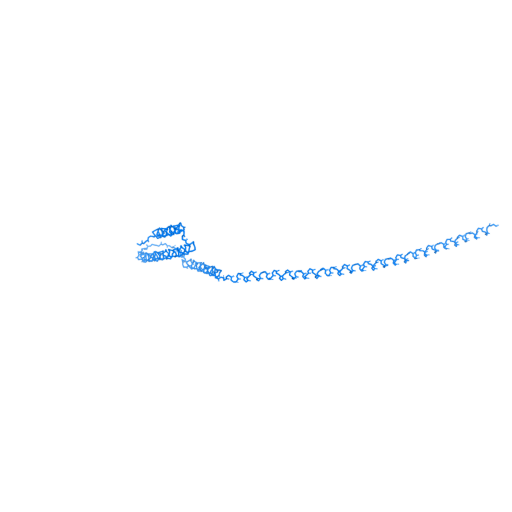 1.00 87.69 181 ASP A O 1
ATOM 1583 N N . ILE A 1 182 ? 55.544 5.227 -61.280 1.00 85.69 182 ILE A N 1
ATOM 1584 C CA . ILE A 1 182 ? 56.759 4.446 -60.984 1.00 85.69 182 ILE A CA 1
ATOM 1585 C C . ILE A 1 182 ? 56.851 3.200 -61.877 1.00 85.69 182 ILE A C 1
ATOM 1587 O O . ILE A 1 182 ? 57.905 2.932 -62.452 1.00 85.69 182 ILE A O 1
ATOM 1591 N N . LEU A 1 183 ? 55.758 2.448 -62.047 1.00 83.38 183 LEU A N 1
ATOM 1592 C CA . LEU A 1 183 ? 55.725 1.266 -62.918 1.00 83.38 183 LEU A CA 1
ATOM 1593 C C . LEU A 1 183 ? 55.994 1.623 -64.385 1.00 83.38 183 LEU A C 1
ATOM 1595 O O . LEU A 1 183 ? 56.750 0.919 -65.055 1.00 83.38 183 LEU A O 1
ATOM 1599 N N . LYS A 1 184 ? 55.437 2.736 -64.879 1.00 83.69 184 LYS A N 1
ATOM 1600 C CA . LYS A 1 184 ? 55.736 3.248 -66.225 1.00 83.69 184 LYS A CA 1
ATOM 1601 C C . LYS A 1 184 ? 57.209 3.617 -66.375 1.00 83.69 184 LYS A C 1
ATOM 1603 O O . LYS A 1 184 ? 57.832 3.217 -67.357 1.00 83.69 184 LYS A O 1
ATOM 1608 N N . LEU A 1 185 ? 57.782 4.321 -65.398 1.00 83.31 185 LEU A N 1
ATOM 1609 C CA . LEU A 1 185 ? 59.211 4.646 -65.373 1.00 83.31 185 LEU A CA 1
ATOM 1610 C C . LEU A 1 185 ? 60.081 3.386 -65.429 1.00 83.31 185 LEU A C 1
ATOM 1612 O O . LEU A 1 185 ? 60.968 3.301 -66.275 1.00 83.31 185 LEU A O 1
ATOM 1616 N N . LEU A 1 186 ? 59.787 2.381 -64.600 1.00 77.62 186 LEU A N 1
ATOM 1617 C CA . LEU A 1 186 ? 60.503 1.102 -64.603 1.00 77.62 186 LEU A CA 1
ATOM 1618 C C . LEU A 1 186 ? 60.373 0.367 -65.944 1.00 77.62 186 LEU A C 1
ATOM 1620 O O . LEU A 1 186 ? 61.361 -0.170 -66.442 1.00 77.62 186 LEU A O 1
ATOM 1624 N N . SER A 1 187 ? 59.188 0.377 -66.564 1.00 77.25 187 SER A N 1
ATOM 1625 C CA . SER A 1 187 ? 58.986 -0.236 -67.883 1.00 77.25 187 SER A CA 1
ATOM 1626 C C . SER A 1 187 ? 59.791 0.458 -68.989 1.00 77.25 187 SER A C 1
ATOM 1628 O O . SER A 1 187 ? 60.415 -0.225 -69.797 1.00 77.25 187 SER A O 1
ATOM 1630 N N . ASN A 1 188 ? 59.871 1.794 -68.965 1.00 78.75 188 ASN A N 1
ATOM 1631 C CA . ASN A 1 188 ? 60.661 2.582 -69.916 1.00 78.75 188 ASN A CA 1
ATOM 1632 C C . ASN A 1 188 ? 62.173 2.407 -69.712 1.00 78.75 188 ASN A C 1
ATOM 1634 O O . ASN A 1 188 ? 62.942 2.447 -70.670 1.00 78.75 188 ASN A O 1
ATOM 1638 N N . ILE A 1 189 ? 62.622 2.222 -68.467 1.00 74.88 189 ILE A N 1
ATOM 1639 C CA . ILE A 1 189 ? 64.023 1.889 -68.175 1.00 74.88 189 ILE A CA 1
ATOM 1640 C C . ILE A 1 189 ? 64.346 0.492 -68.719 1.00 74.88 189 ILE A C 1
ATOM 1642 O O . ILE A 1 189 ? 65.376 0.311 -69.367 1.00 74.88 189 ILE A O 1
ATOM 1646 N N . LYS A 1 190 ? 63.446 -0.479 -68.523 1.00 69.69 190 LYS A N 1
ATOM 1647 C CA . LYS A 1 190 ? 63.613 -1.849 -69.025 1.00 69.69 190 LYS A CA 1
ATOM 1648 C C . LYS A 1 190 ? 63.612 -1.918 -70.558 1.00 69.69 190 LYS A C 1
ATOM 1650 O O . LYS A 1 190 ? 64.423 -2.642 -71.125 1.00 69.69 190 LYS A O 1
ATOM 1655 N N . SER A 1 191 ? 62.760 -1.146 -71.239 1.00 64.25 191 SER A N 1
ATOM 1656 C CA . SER A 1 191 ? 62.737 -1.105 -72.709 1.00 64.25 191 SER A CA 1
ATOM 1657 C C . SER A 1 191 ? 64.006 -0.477 -73.293 1.00 64.25 191 SER A C 1
ATOM 1659 O O . SER A 1 191 ? 64.584 -1.042 -74.217 1.00 64.25 191 SER A O 1
ATOM 1661 N N . LYS A 1 192 ? 64.504 0.621 -72.704 1.00 65.31 192 LYS A N 1
ATOM 1662 C CA . LYS A 1 192 ? 65.773 1.252 -73.116 1.00 65.31 192 LYS A CA 1
ATOM 1663 C C . LYS A 1 192 ? 67.001 0.381 -72.841 1.00 65.31 192 LYS A C 1
ATOM 1665 O O . LYS A 1 192 ? 67.982 0.475 -73.573 1.00 65.31 192 LYS A O 1
ATOM 1670 N N . GLY A 1 193 ? 66.966 -0.446 -71.794 1.00 64.31 193 GLY A N 1
ATOM 1671 C CA . GLY A 1 193 ? 68.001 -1.453 -71.537 1.00 64.31 193 GLY A CA 1
ATOM 1672 C C . GLY A 1 193 ? 68.068 -2.496 -72.655 1.00 64.31 193 GLY A C 1
ATOM 1673 O O . GLY A 1 193 ? 69.138 -2.729 -73.210 1.00 64.31 193 GLY A O 1
ATOM 1674 N N . ASN A 1 194 ? 66.910 -3.027 -73.058 1.00 60.47 194 ASN A N 1
ATOM 1675 C CA . ASN A 1 194 ? 66.812 -4.037 -74.116 1.00 60.47 194 ASN A CA 1
ATOM 1676 C C . ASN A 1 194 ? 67.129 -3.489 -75.522 1.00 60.47 194 ASN A C 1
ATOM 1678 O O . ASN A 1 194 ? 67.646 -4.226 -76.357 1.00 60.47 194 ASN A O 1
ATOM 1682 N N . GLU A 1 195 ? 66.826 -2.219 -75.814 1.00 60.66 195 GLU A N 1
ATOM 1683 C CA . GLU A 1 195 ? 67.219 -1.585 -77.086 1.00 60.66 195 GLU A CA 1
ATOM 1684 C C . GLU A 1 195 ? 68.740 -1.431 -77.197 1.00 60.66 195 GLU A C 1
ATOM 1686 O O . GLU A 1 195 ? 69.312 -1.773 -78.229 1.00 60.66 195 GLU A O 1
ATOM 1691 N N . LYS A 1 196 ? 69.411 -1.026 -76.111 1.00 61.00 196 LYS A N 1
ATOM 1692 C CA . LYS A 1 196 ? 70.878 -0.913 -76.077 1.00 61.00 196 LYS A CA 1
ATOM 1693 C C . LYS A 1 196 ? 71.594 -2.261 -76.174 1.00 61.00 196 LYS A C 1
ATOM 1695 O O . LYS A 1 196 ? 72.700 -2.314 -76.705 1.00 61.00 196 LYS A O 1
ATOM 1700 N N . GLU A 1 197 ? 71.006 -3.341 -75.661 1.00 59.75 197 GLU A N 1
ATOM 1701 C CA . GLU A 1 197 ? 71.554 -4.695 -75.843 1.00 59.75 197 GLU A CA 1
ATOM 1702 C C . GLU A 1 197 ? 71.414 -5.172 -77.293 1.00 59.75 197 GLU A C 1
ATOM 1704 O O . GLU A 1 197 ? 72.380 -5.684 -77.856 1.00 59.75 197 GLU A O 1
ATOM 1709 N N . LYS A 1 198 ? 70.273 -4.902 -77.942 1.00 60.31 198 LYS A N 1
ATOM 1710 C CA . LYS A 1 198 ? 70.054 -5.242 -79.358 1.00 60.31 198 LYS A CA 1
ATOM 1711 C C . LYS A 1 198 ? 70.909 -4.422 -80.326 1.00 60.31 198 LYS A C 1
ATOM 1713 O O . LYS A 1 198 ? 71.295 -4.939 -81.371 1.00 60.31 198 LYS A O 1
ATOM 1718 N N . GLU A 1 199 ? 71.206 -3.160 -80.014 1.00 60.38 199 GLU A N 1
ATOM 1719 C CA . GLU A 1 199 ? 72.150 -2.353 -80.805 1.00 60.38 199 GLU A CA 1
ATOM 1720 C C . GLU A 1 199 ? 73.583 -2.889 -80.689 1.00 60.38 199 GLU A C 1
ATOM 1722 O O . GLU A 1 199 ? 74.257 -3.041 -81.706 1.00 60.38 199 GLU A O 1
ATOM 1727 N N . LYS A 1 200 ? 74.012 -3.293 -79.486 1.00 62.62 200 LYS A N 1
ATOM 1728 C CA . LYS A 1 200 ? 75.333 -3.907 -79.271 1.00 62.62 200 LYS A CA 1
ATOM 1729 C C . LYS A 1 200 ? 75.480 -5.291 -79.909 1.00 62.62 200 LYS A C 1
ATOM 1731 O O . LYS A 1 200 ? 76.587 -5.653 -80.299 1.00 62.62 200 LYS A O 1
ATOM 1736 N N . GLU A 1 201 ? 74.409 -6.078 -80.008 1.00 59.06 201 GLU A N 1
ATOM 1737 C CA . GLU A 1 201 ? 74.429 -7.348 -80.753 1.00 59.06 201 GLU A CA 1
ATOM 1738 C C . GLU A 1 201 ? 74.552 -7.120 -82.266 1.00 59.06 201 GLU A C 1
ATOM 1740 O O . GLU A 1 201 ? 75.362 -7.780 -82.913 1.00 59.06 201 GLU A O 1
ATOM 1745 N N . LYS A 1 202 ? 73.841 -6.128 -82.819 1.00 61.88 202 LYS A N 1
ATOM 1746 C CA . LYS A 1 202 ? 73.914 -5.784 -84.250 1.00 61.88 202 LYS A CA 1
ATOM 1747 C C . LYS A 1 202 ? 75.249 -5.169 -84.674 1.00 61.88 202 LYS A C 1
ATOM 1749 O O . LYS A 1 202 ? 75.658 -5.357 -85.816 1.00 61.88 202 LYS A O 1
ATOM 1754 N N . GLU A 1 203 ? 75.927 -4.432 -83.794 1.00 59.53 203 GLU A N 1
ATOM 1755 C CA . GLU A 1 203 ? 77.292 -3.951 -84.060 1.00 59.53 203 GLU A CA 1
ATOM 1756 C C . GLU A 1 203 ? 78.311 -5.101 -84.055 1.00 59.53 203 GLU A C 1
ATOM 1758 O O . GLU A 1 203 ? 79.186 -5.137 -84.914 1.00 59.53 203 GLU A O 1
ATOM 1763 N N . LYS A 1 204 ? 78.152 -6.096 -83.170 1.00 62.72 204 LYS A N 1
ATOM 1764 C CA . LYS A 1 204 ? 79.034 -7.276 -83.116 1.00 62.72 204 LYS A CA 1
ATOM 1765 C C . LYS A 1 204 ? 78.857 -8.255 -84.281 1.00 62.72 204 LYS A C 1
ATOM 1767 O O . LYS A 1 204 ? 79.799 -8.979 -84.590 1.00 62.72 204 LYS A O 1
ATOM 1772 N N . GLU A 1 205 ? 77.680 -8.313 -84.903 1.00 58.50 205 GLU A N 1
ATOM 1773 C CA . GLU A 1 205 ? 77.470 -9.087 -86.139 1.00 58.50 205 GLU A CA 1
ATOM 1774 C C . GLU A 1 205 ? 78.129 -8.423 -87.354 1.00 58.50 205 GLU A C 1
ATOM 1776 O O . GLU A 1 205 ? 78.660 -9.125 -88.204 1.00 58.50 205 GLU A O 1
ATOM 1781 N N . LYS A 1 206 ? 78.184 -7.085 -87.411 1.00 58.38 206 LYS A N 1
ATOM 1782 C CA . LYS A 1 206 ? 78.816 -6.354 -88.524 1.00 58.38 206 LYS A CA 1
ATOM 1783 C C . LYS A 1 206 ? 80.347 -6.355 -88.510 1.00 58.38 206 LYS A C 1
ATOM 1785 O O . LYS A 1 206 ? 80.942 -6.025 -89.524 1.00 58.38 206 LYS A O 1
ATOM 1790 N N . GLU A 1 207 ? 80.982 -6.696 -87.390 1.00 56.31 207 GLU A N 1
ATOM 1791 C CA . GLU A 1 207 ? 82.445 -6.861 -87.299 1.00 56.31 207 GLU A CA 1
ATOM 1792 C C . GLU A 1 207 ? 82.924 -8.277 -87.683 1.00 56.31 207 GLU A C 1
ATOM 1794 O O . GLU A 1 207 ? 84.122 -8.553 -87.611 1.00 56.31 207 GLU A O 1
ATOM 1799 N N . LYS A 1 208 ? 82.017 -9.195 -88.053 1.00 56.34 208 LYS A N 1
ATOM 1800 C CA . LYS A 1 208 ? 82.344 -10.598 -88.374 1.00 56.34 208 LYS A CA 1
ATOM 1801 C C . LYS A 1 208 ? 82.172 -11.001 -89.846 1.00 56.34 208 LYS A C 1
ATOM 1803 O O . LYS A 1 208 ? 82.494 -12.149 -90.154 1.00 56.34 208 LYS A O 1
ATOM 1808 N N . ASP A 1 209 ? 81.736 -10.085 -90.709 1.00 48.9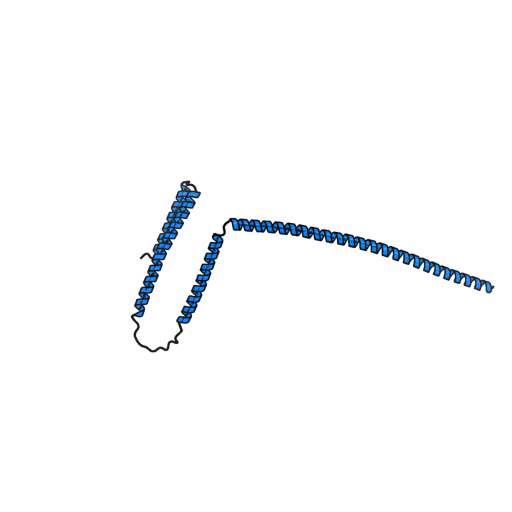4 209 ASP A N 1
ATOM 1809 C CA . ASP A 1 209 ? 81.721 -10.218 -92.178 1.00 48.94 209 ASP A CA 1
ATOM 1810 C C . ASP A 1 209 ? 82.816 -9.338 -92.804 1.00 48.94 209 ASP A C 1
ATOM 1812 O O . ASP A 1 209 ? 83.405 -9.759 -93.826 1.00 48.94 209 ASP A O 1
#

Sequence (209 aa):
METIEEIEEFYERDIENIDKEFFEDLKNDKDRNTTVIKYKDKLKQSNLNYEKRLGKFLNYKKSELKKSKNQKSKNQNDNSSFVIKKIDFNELEKQEIKKQKKDMFRFRMEMKWRSYHNKIPNFLFVFFLKSRLLLRRFFSDIWKMIVLVLTSIRNKFIVFGKYVKNKSLKLFNLIKKLFNDILKLLSNIKSKGNEKEKEKEKEKEKEKD

Secondary structure (DSSP, 8-state):
---HHHHHHHHHHHHHHHHHHHHHHHHTT--HHHHHHHHHHHHHHHHHHHHHHHHHHHHHHHHHHHHHHHHHTTS-------------HHHHHHHHHHHHHHHHHHHHHHHHHHHHHHHS-HHHHHHHHHHHHHHHHHHHHHHHHHHHHHHHHHHHHHHHHHHHHHHHHHHHHHHHHHHHHHHHHHHHHHHHHHHHHHHHHHHHHHT--